Protein AF-0000000076752403 (afdb_homodimer)

Nearest PDB structures (foldseek):
  3l7t-assembly2_C  TM=8.080E-01  e=8.544E-10  Streptococcus mutans
  5umw-assembly2_B  TM=7.702E-01  e=1.010E-08  Streptomyces sp. CB03234
  1fa5-assembly1_B  TM=7.868E-01  e=1.786E-08  Escherichia coli
  6bnz-assembly1_A  TM=8.077E-01  e=3.157E-08  Zea mays
  6bnx-assembly1_A  TM=7.932E-01  e=3.364E-08  Zea mays

Radius of gyration: 18.51 Å; Cα contacts (8 Å, |Δi|>4): 719; chains: 2; bounding box: 49×48×45 Å

Organism: NCBI:txid927661

Sequence (308 aa):
MPLPKNPPRNPDSPFASVRPHHTAIRYPDFEDARSFWVDKLDWRVLQTWPYGDLTLAYVLPPDHDDFHLEILAGPGATTQTVFDDVDASLGESGFNHVCLEVRSVDATLAELRARGVDIVNEPFEIADISARLAFFRDPWGNMFELSERAVLPRMPLPKNPPRNPDSPFASVRPHHTAIRYPDFEDARSFWVDKLDWRVLQTWPYGDLTLAYVLPPDHDDFHLEILAGPGATTQTVFDDVDASLGESGFNHVCLEVRSVDATLAELRARGVDIVNEPFEIADISARLAFFRDPWGNMFELSERAVLPR

pLDDT: mean 94.28, std 10.42, range [30.41, 98.88]

Solvent-accessible surface area (backbone atoms only — not comparable to full-atom values): 16296 Å² total; per-residue (Å²): 106,80,74,71,70,76,61,83,67,35,75,82,45,89,47,22,60,41,37,78,40,32,43,31,34,32,40,65,40,46,68,63,53,47,44,49,43,34,73,60,54,48,29,39,73,51,46,75,45,78,51,89,82,27,42,32,30,39,32,23,45,21,44,40,84,82,46,35,41,30,44,42,12,21,77,82,40,42,84,51,82,64,57,79,35,71,74,62,46,60,40,42,34,36,74,61,36,42,31,31,29,32,81,44,49,67,64,44,48,53,52,36,48,76,58,69,46,51,68,52,46,74,74,44,75,42,60,94,69,36,27,38,34,33,33,33,35,52,99,72,40,53,38,36,33,35,35,16,66,62,76,69,81,129,110,83,74,72,69,78,61,84,68,34,76,82,45,91,47,22,58,41,36,78,41,31,43,32,34,32,40,64,41,45,69,62,53,46,43,48,43,33,73,60,54,48,28,39,72,51,46,73,47,80,52,90,84,26,42,32,30,38,33,24,46,22,44,38,86,79,46,34,40,30,43,42,11,21,75,81,40,42,83,52,82,66,57,80,36,71,73,61,48,59,40,42,35,34,74,62,36,41,32,32,29,33,81,44,50,66,63,44,48,52,52,36,48,76,59,68,46,50,69,51,46,74,74,44,77,42,61,92,70,36,28,38,32,33,34,31,32,53,98,72,40,53,38,34,33,35,34,17,67,64,75,69,81,129

Structure (mmCIF, N/CA/C/O backbone):
data_AF-0000000076752403-model_v1
#
loop_
_entity.id
_entity.type
_entity.pdbx_description
1 polymer 'Lactoylglutathione lyase-like lyase'
#
loop_
_atom_site.group_PDB
_atom_site.id
_atom_site.type_symbol
_atom_site.label_atom_id
_atom_site.label_alt_id
_atom_site.label_comp_id
_atom_site.label_asym_id
_atom_site.label_entity_id
_atom_site.label_seq_id
_atom_site.pdbx_PDB_ins_code
_atom_site.Cartn_x
_atom_site.Cartn_y
_atom_site.Cartn_z
_atom_site.occupancy
_atom_site.B_iso_or_equiv
_atom_site.auth_seq_id
_atom_site.auth_comp_id
_atom_site.auth_asym_id
_atom_site.auth_atom_id
_atom_site.pdbx_PDB_model_num
ATOM 1 N N . MET A 1 1 ? 26.453 -3.768 2.568 1 56.34 1 MET A N 1
ATOM 2 C CA . MET A 1 1 ? 26.469 -2.816 3.676 1 56.34 1 MET A CA 1
ATOM 3 C C . MET A 1 1 ? 25.328 -3.094 4.645 1 56.34 1 MET A C 1
ATOM 5 O O . MET A 1 1 ? 24.234 -3.5 4.227 1 56.34 1 MET A O 1
ATOM 9 N N . PRO A 1 2 ? 25.594 -2.963 5.973 1 63.31 2 PRO A N 1
ATOM 10 C CA . PRO A 1 2 ? 24.484 -3.17 6.914 1 63.31 2 PRO A CA 1
ATOM 11 C C . PRO A 1 2 ? 23.344 -2.184 6.707 1 63.31 2 PRO A C 1
ATOM 13 O O . PRO A 1 2 ? 23.562 -1.065 6.234 1 63.31 2 PRO A O 1
ATOM 16 N N . LEU A 1 3 ? 22.094 -2.709 6.918 1 70.62 3 LEU A N 1
ATOM 17 C CA . LEU A 1 3 ? 20.938 -1.812 6.887 1 70.62 3 LEU A CA 1
ATOM 18 C C . LEU A 1 3 ? 21.062 -0.733 7.957 1 70.62 3 LEU A C 1
ATOM 20 O O . LEU A 1 3 ? 21.531 -1.004 9.07 1 70.62 3 LEU A O 1
ATOM 24 N N . PRO A 1 4 ? 20.766 0.469 7.492 1 78.12 4 PRO A N 1
ATOM 25 C CA . PRO A 1 4 ? 20.812 1.521 8.508 1 78.12 4 PRO A CA 1
ATOM 26 C C . PRO A 1 4 ? 19.875 1.245 9.688 1 78.12 4 PRO A C 1
ATOM 28 O O . PRO A 1 4 ? 18.875 0.527 9.531 1 78.12 4 PRO A O 1
ATOM 31 N N . LYS A 1 5 ? 20.375 1.782 10.82 1 83.62 5 LYS A N 1
ATOM 32 C CA . LYS A 1 5 ? 19.5 1.742 11.992 1 83.62 5 LYS A CA 1
ATOM 33 C C . LYS A 1 5 ? 18.266 2.629 11.781 1 83.62 5 LYS A C 1
ATOM 35 O O . LYS A 1 5 ? 18.359 3.686 11.156 1 83.62 5 LYS A O 1
ATOM 40 N N . ASN A 1 6 ? 17.062 2.115 12.297 1 89.75 6 ASN A N 1
ATOM 41 C CA . ASN A 1 6 ? 15.883 2.967 12.266 1 89.75 6 ASN A CA 1
ATOM 42 C C . ASN A 1 6 ? 16.125 4.293 12.977 1 89.75 6 ASN A C 1
ATOM 44 O O . ASN A 1 6 ? 16.75 4.328 14.039 1 89.75 6 ASN A O 1
ATOM 48 N N . PRO A 1 7 ? 15.688 5.379 12.398 1 93.06 7 PRO A N 1
ATOM 49 C CA . PRO A 1 7 ? 15.711 6.641 13.133 1 93.06 7 PRO A CA 1
ATOM 50 C C . PRO A 1 7 ? 14.875 6.594 14.414 1 93.06 7 PRO A C 1
ATOM 52 O O . PRO A 1 7 ? 13.953 5.785 14.523 1 93.06 7 PRO A O 1
ATOM 55 N N . PRO A 1 8 ? 15.164 7.508 15.391 1 94.81 8 PRO A N 1
ATOM 56 C CA . PRO A 1 8 ? 14.406 7.477 16.641 1 94.81 8 PRO A CA 1
ATOM 57 C C . PRO A 1 8 ? 12.914 7.738 16.438 1 94.81 8 PRO A C 1
ATOM 59 O O . PRO A 1 8 ? 12.539 8.586 15.617 1 94.81 8 PRO A O 1
ATOM 62 N N . ARG A 1 9 ? 12.109 6.965 17.141 1 96.19 9 ARG A N 1
ATOM 63 C CA . ARG A 1 9 ? 10.664 7.195 17.125 1 96.19 9 ARG A CA 1
ATOM 64 C C . ARG A 1 9 ? 10.32 8.508 17.828 1 96.19 9 ARG A C 1
ATOM 66 O O . ARG A 1 9 ? 11.086 9 18.656 1 96.19 9 ARG A O 1
ATOM 73 N N . ASN A 1 10 ? 9.25 9.109 17.391 1 96.75 10 ASN A N 1
ATOM 74 C CA . ASN A 1 10 ? 8.727 10.344 17.984 1 96.75 10 ASN A CA 1
ATOM 75 C C . ASN A 1 10 ? 7.328 10.148 18.547 1 96.75 10 ASN A C 1
ATOM 77 O O . ASN A 1 10 ? 6.344 10.578 17.953 1 96.75 10 ASN A O 1
ATOM 81 N N . PRO A 1 11 ? 7.23 9.57 19.781 1 96.69 11 PRO A N 1
ATOM 82 C CA . PRO A 1 11 ? 5.922 9.281 20.375 1 96.69 11 PRO A CA 1
ATOM 83 C C . PRO A 1 11 ? 5.133 10.539 20.703 1 96.69 11 PRO A C 1
ATOM 85 O O . PRO A 1 11 ? 3.932 10.469 20.984 1 96.69 11 PRO A O 1
ATOM 88 N N . ASP A 1 12 ? 5.77 11.727 20.688 1 97.5 12 ASP A N 1
ATOM 89 C CA . ASP A 1 12 ? 5.102 12.977 21.047 1 97.5 12 ASP A CA 1
ATOM 90 C C . ASP A 1 12 ? 4.453 13.617 19.812 1 97.5 12 ASP A C 1
ATOM 92 O O . ASP A 1 12 ? 3.746 14.625 19.938 1 97.5 12 ASP A O 1
ATOM 96 N N . SER A 1 13 ? 4.68 13.109 18.641 1 98.5 13 SER A N 1
ATOM 97 C CA . SER A 1 13 ? 4.055 13.641 17.438 1 98.5 13 SER A CA 1
ATOM 98 C C . SER A 1 13 ? 2.535 13.547 17.516 1 98.5 13 SER A C 1
ATOM 100 O O . SER A 1 13 ? 1.99 12.547 17.984 1 98.5 13 SER A O 1
ATOM 102 N N . PRO A 1 14 ? 1.854 14.57 16.969 1 98.19 14 PRO A N 1
ATOM 103 C CA . PRO A 1 14 ? 0.398 14.461 16.844 1 98.19 14 PRO A CA 1
ATOM 104 C C . PRO A 1 14 ? -0.031 13.328 15.914 1 98.19 14 PRO A C 1
ATOM 106 O O . PRO A 1 14 ? -1.207 12.953 15.891 1 98.19 14 PRO A O 1
ATOM 109 N N . PHE A 1 15 ? 0.876 12.773 15.172 1 98.44 15 PHE A N 1
ATOM 110 C CA . PHE A 1 15 ? 0.586 11.688 14.242 1 98.44 15 PHE A CA 1
ATOM 111 C C . PHE A 1 15 ? 1.164 10.375 14.75 1 98.44 15 PHE A C 1
ATOM 113 O O . PHE A 1 15 ? 1.326 9.422 13.984 1 98.44 15 PHE A O 1
ATOM 120 N N . ALA A 1 16 ? 1.453 10.273 16.016 1 98.06 16 ALA A N 1
ATOM 121 C CA . ALA A 1 16 ? 2.148 9.117 16.594 1 98.06 16 ALA A CA 1
ATOM 122 C C . ALA A 1 16 ? 1.286 7.863 16.5 1 98.06 16 ALA A C 1
ATOM 124 O O . ALA A 1 16 ? 1.806 6.742 16.5 1 98.06 16 ALA A O 1
ATOM 125 N N . SER A 1 17 ? -0.001 7.977 16.375 1 97.06 17 SER A N 1
ATOM 126 C CA . SER A 1 17 ? -0.898 6.824 16.391 1 97.06 17 SER A CA 1
ATOM 127 C C . SER A 1 17 ? -0.986 6.176 15.008 1 97.06 17 SER A C 1
ATOM 129 O O . SER A 1 17 ? -1.552 5.09 14.867 1 97.06 17 SER A O 1
ATOM 131 N N . VAL A 1 18 ? -0.426 6.789 13.984 1 96.75 18 VAL A N 1
ATOM 132 C CA . VAL A 1 18 ? -0.574 6.344 12.602 1 96.75 18 VAL A CA 1
ATOM 133 C C . VAL A 1 18 ? 0.043 4.957 12.438 1 96.75 18 VAL A C 1
ATOM 135 O O . VAL A 1 18 ? 1.199 4.738 12.805 1 96.75 18 VAL A O 1
ATOM 138 N N . ARG A 1 19 ? -0.781 4.039 11.859 1 95 19 ARG A N 1
ATOM 139 C CA . ARG A 1 19 ? -0.368 2.693 11.477 1 95 19 ARG A CA 1
ATOM 140 C C . ARG A 1 19 ? -0.838 2.357 10.062 1 95 19 ARG A C 1
ATOM 142 O O . ARG A 1 19 ? -1.864 2.867 9.609 1 95 19 ARG A O 1
ATOM 149 N N . PRO A 1 20 ? -0.057 1.53 9.398 1 94.25 20 PRO A N 1
ATOM 150 C CA . PRO A 1 20 ? -0.574 1.072 8.109 1 94.25 20 PRO A CA 1
ATOM 151 C C . PRO A 1 20 ? -1.814 0.192 8.25 1 94.25 20 PRO A C 1
ATOM 153 O O . PRO A 1 20 ? -1.931 -0.57 9.211 1 94.25 20 PRO A O 1
ATOM 156 N N . HIS A 1 21 ? -2.711 0.32 7.32 1 94.88 21 HIS A N 1
ATOM 157 C CA . HIS A 1 21 ? -3.855 -0.583 7.344 1 94.88 21 HIS A CA 1
ATOM 158 C C . HIS A 1 21 ? -4.008 -1.316 6.016 1 94.88 21 HIS A C 1
ATOM 160 O O . HIS A 1 21 ? -3.916 -2.545 5.965 1 94.88 21 HIS A O 1
ATOM 166 N N . HIS A 1 22 ? -4.27 -0.625 4.922 1 96.94 22 HIS A N 1
ATOM 167 C CA . HIS A 1 22 ? -4.398 -1.329 3.648 1 96.94 22 HIS A CA 1
ATOM 168 C C . HIS A 1 22 ? -4 -0.434 2.48 1 96.94 22 HIS A C 1
ATOM 170 O O . HIS A 1 22 ? -3.873 0.782 2.641 1 96.94 22 HIS A O 1
ATOM 176 N N . THR A 1 23 ? -3.693 -1.035 1.372 1 98.19 23 THR A N 1
ATOM 177 C CA . THR A 1 23 ? -3.631 -0.406 0.058 1 98.19 23 THR A CA 1
ATOM 178 C C . THR A 1 23 ? -4.785 -0.876 -0.823 1 98.19 23 THR A C 1
ATOM 180 O O . THR A 1 23 ? -5.07 -2.074 -0.892 1 98.19 23 THR A O 1
ATOM 183 N N . ALA A 1 24 ? -5.387 0.059 -1.472 1 98.81 24 ALA A N 1
ATOM 184 C CA . ALA A 1 24 ? -6.566 -0.259 -2.273 1 98.81 24 ALA A CA 1
ATOM 185 C C . ALA A 1 24 ? -6.215 -0.342 -3.756 1 98.81 24 ALA A C 1
ATOM 187 O O . ALA A 1 24 ? -5.426 0.461 -4.258 1 98.81 24 ALA A O 1
ATOM 188 N N . ILE A 1 25 ? -6.84 -1.268 -4.402 1 98.88 25 ILE A N 1
ATOM 189 C CA . ILE A 1 25 ? -6.656 -1.462 -5.836 1 98.88 25 ILE A CA 1
ATOM 190 C C . ILE A 1 25 ? -8.016 -1.562 -6.523 1 98.88 25 ILE A C 1
ATOM 192 O O . ILE A 1 25 ? -8.898 -2.291 -6.059 1 98.88 25 ILE A O 1
ATOM 196 N N . ARG A 1 26 ? -8.188 -0.833 -7.57 1 98.88 26 ARG A N 1
ATOM 197 C CA . ARG A 1 26 ? -9.414 -0.778 -8.352 1 98.88 26 ARG A CA 1
ATOM 198 C C . ARG A 1 26 ? -9.391 -1.797 -9.492 1 98.88 26 ARG A C 1
ATOM 200 O O . ARG A 1 26 ? -8.492 -1.771 -10.328 1 98.88 26 ARG A O 1
ATOM 207 N N . TYR A 1 27 ? -10.359 -2.682 -9.508 1 98.88 27 TYR A N 1
ATOM 208 C CA . TYR A 1 27 ? -10.461 -3.752 -10.492 1 98.88 27 TYR A CA 1
ATOM 209 C C . TYR A 1 27 ? -11.766 -3.662 -11.266 1 98.88 27 TYR A C 1
ATOM 211 O O . TYR A 1 27 ? -12.758 -3.135 -10.758 1 98.88 27 TYR A O 1
ATOM 219 N N . PRO A 1 28 ? -11.82 -4.242 -12.43 1 98.62 28 PRO A N 1
ATOM 220 C CA . PRO A 1 28 ? -13.055 -4.176 -13.219 1 98.62 28 PRO A CA 1
ATOM 221 C C . PRO A 1 28 ? -14.102 -5.188 -12.766 1 98.62 28 PRO A C 1
ATOM 223 O O . PRO A 1 28 ? -15.289 -5.012 -13.031 1 98.62 28 PRO A O 1
ATOM 226 N N . ASP A 1 29 ? -13.695 -6.305 -12.156 1 98.62 29 ASP A N 1
ATOM 227 C CA . ASP A 1 29 ? -14.617 -7.371 -11.781 1 98.62 29 ASP A CA 1
ATOM 228 C C . ASP A 1 29 ? -14.164 -8.055 -10.484 1 98.62 29 ASP A C 1
ATOM 230 O O . ASP A 1 29 ? -12.992 -8.406 -10.336 1 98.62 29 ASP A O 1
ATOM 234 N N . PHE A 1 30 ? -15.102 -8.258 -9.602 1 98.69 30 PHE A N 1
ATOM 235 C CA . PHE A 1 30 ? -14.766 -8.75 -8.273 1 98.69 30 PHE A CA 1
ATOM 236 C C . PHE A 1 30 ? -14.32 -10.211 -8.344 1 98.69 30 PHE A C 1
ATOM 238 O O . PHE A 1 30 ? -13.289 -10.57 -7.77 1 98.69 30 PHE A O 1
ATOM 245 N N . GLU A 1 31 ? -15.062 -11 -8.953 1 98.62 31 GLU A N 1
ATOM 246 C CA . GLU A 1 31 ? -14.75 -12.422 -8.961 1 98.62 31 GLU A CA 1
ATOM 247 C C . GLU A 1 31 ? -13.414 -12.695 -9.641 1 98.62 31 GLU A C 1
ATOM 249 O O . GLU A 1 31 ? -12.688 -13.602 -9.242 1 98.62 31 GLU A O 1
ATOM 254 N N . ASP A 1 32 ? -13.133 -11.984 -10.68 1 98.69 32 ASP A N 1
ATOM 255 C CA . ASP A 1 32 ? -11.836 -12.125 -11.328 1 98.69 32 ASP A CA 1
ATOM 256 C C . ASP A 1 32 ? -10.703 -11.727 -10.391 1 98.69 32 ASP A C 1
ATOM 258 O O . ASP A 1 32 ? -9.695 -12.43 -10.289 1 98.69 32 ASP A O 1
ATOM 262 N N . ALA A 1 33 ? -10.867 -10.562 -9.742 1 98.81 33 ALA A N 1
ATOM 263 C CA . ALA A 1 33 ? -9.859 -10.117 -8.781 1 98.81 33 ALA A CA 1
ATOM 264 C C . ALA A 1 33 ? -9.703 -11.125 -7.641 1 98.81 33 ALA A C 1
ATOM 266 O O . ALA A 1 33 ? -8.586 -11.484 -7.273 1 98.81 33 ALA A O 1
ATOM 267 N N . ARG A 1 34 ? -10.805 -11.516 -7.121 1 98.62 34 ARG A N 1
ATOM 268 C CA . ARG A 1 34 ? -10.805 -12.508 -6.055 1 98.62 34 ARG A CA 1
ATOM 269 C C . ARG A 1 34 ? -10.07 -13.773 -6.484 1 98.62 34 ARG A C 1
ATOM 271 O O . ARG A 1 34 ? -9.266 -14.32 -5.723 1 98.62 34 ARG A O 1
ATOM 278 N N . SER A 1 35 ? -10.391 -14.266 -7.641 1 98.69 35 SER A N 1
ATOM 279 C CA . SER A 1 35 ? -9.766 -15.477 -8.164 1 98.69 35 SER A CA 1
ATOM 280 C C . SER A 1 35 ? -8.25 -15.336 -8.227 1 98.69 35 SER A C 1
ATOM 282 O O . SER A 1 35 ? -7.52 -16.266 -7.902 1 98.69 35 SER A O 1
ATOM 284 N N . PHE A 1 36 ? -7.793 -14.211 -8.617 1 98.88 36 PHE A N 1
ATOM 285 C CA . PHE A 1 36 ? -6.352 -14 -8.664 1 98.88 36 PHE A CA 1
ATOM 286 C C . PHE A 1 36 ? -5.746 -14.102 -7.266 1 98.88 36 PHE A C 1
ATOM 288 O O . PHE A 1 36 ? -4.785 -14.852 -7.059 1 98.88 36 PHE A O 1
ATOM 295 N N . TRP A 1 37 ? -6.23 -13.43 -6.309 1 98.69 37 TRP A N 1
ATOM 296 C CA . TRP A 1 37 ? -5.617 -13.344 -4.988 1 98.69 37 TRP A CA 1
ATOM 297 C C . TRP A 1 37 ? -5.828 -14.633 -4.199 1 98.69 37 TRP A C 1
ATOM 299 O O . TRP A 1 37 ? -4.922 -15.094 -3.506 1 98.69 37 TRP A O 1
ATOM 309 N N . VAL A 1 38 ? -7.004 -15.172 -4.332 1 98.38 38 VAL A N 1
ATOM 310 C CA . VAL A 1 38 ? -7.34 -16.344 -3.525 1 98.38 38 VAL A CA 1
ATOM 311 C C . VAL A 1 38 ? -6.801 -17.609 -4.199 1 98.38 38 VAL A C 1
ATOM 313 O O . VAL A 1 38 ? -6.059 -18.375 -3.586 1 98.38 38 VAL A O 1
ATOM 316 N N . ASP A 1 39 ? -7.086 -17.766 -5.449 1 98.38 39 ASP A N 1
ATOM 317 C CA . ASP A 1 39 ? -6.758 -19.016 -6.117 1 98.38 39 ASP A CA 1
ATOM 318 C C . ASP A 1 39 ? -5.285 -19.062 -6.508 1 98.38 39 ASP A C 1
ATOM 320 O O . ASP A 1 39 ? -4.656 -20.125 -6.449 1 98.38 39 ASP A O 1
ATOM 324 N N . LYS A 1 40 ? -4.715 -17.953 -6.918 1 98.56 40 LYS A N 1
ATOM 325 C CA . LYS A 1 40 ? -3.33 -17.969 -7.375 1 98.56 40 LYS A CA 1
ATOM 326 C C . LYS A 1 40 ? -2.365 -17.766 -6.211 1 98.56 40 LYS A C 1
ATOM 328 O O . LYS A 1 40 ? -1.248 -18.297 -6.223 1 98.56 40 LYS A O 1
ATOM 333 N N . LEU A 1 41 ? -2.758 -17.031 -5.184 1 98.56 41 LEU A N 1
ATOM 334 C CA . LEU A 1 41 ? -1.773 -16.641 -4.18 1 98.56 41 LEU A CA 1
ATOM 335 C C . LEU A 1 41 ? -2.172 -17.141 -2.799 1 98.56 41 LEU A C 1
ATOM 337 O O . LEU A 1 41 ? -1.454 -16.922 -1.821 1 98.56 41 LEU A O 1
ATOM 341 N N . ASP A 1 42 ? -3.311 -17.766 -2.654 1 98.69 42 ASP A N 1
ATOM 342 C CA . ASP A 1 42 ? -3.811 -18.359 -1.418 1 98.69 42 ASP A CA 1
ATOM 343 C C . ASP A 1 42 ? -4.207 -17.281 -0.411 1 98.69 42 ASP A C 1
ATOM 345 O O . ASP A 1 42 ? -4.234 -17.531 0.795 1 98.69 42 ASP A O 1
ATOM 349 N N . TRP A 1 43 ? -4.371 -16.078 -0.879 1 98.38 43 TRP A N 1
ATOM 350 C CA . TRP A 1 43 ? -4.832 -15.062 0.063 1 98.38 43 TRP A CA 1
ATOM 351 C C . TRP A 1 43 ? -6.246 -15.367 0.546 1 98.38 43 TRP A C 1
ATOM 353 O O . TRP A 1 43 ? -6.926 -16.234 -0.009 1 98.38 43 TRP A O 1
ATOM 363 N N . ARG A 1 44 ? -6.629 -14.711 1.624 1 98.12 44 ARG A N 1
ATOM 364 C CA . ARG A 1 44 ? -7.898 -14.992 2.287 1 98.12 44 ARG A CA 1
ATOM 365 C C . ARG A 1 44 ? -8.82 -13.773 2.236 1 98.12 44 ARG A C 1
ATOM 367 O O . ARG A 1 44 ? -8.375 -12.641 2.414 1 98.12 44 ARG A O 1
ATOM 374 N N . VAL A 1 45 ? -10.07 -14.016 1.969 1 97.31 45 VAL A N 1
ATOM 375 C CA . VAL A 1 45 ? -11.055 -12.938 2.014 1 97.31 45 VAL A CA 1
ATOM 376 C C . VAL A 1 45 ? -11.523 -12.727 3.451 1 97.31 45 VAL A C 1
ATOM 378 O O . VAL A 1 45 ? -12.086 -13.633 4.066 1 97.31 45 VAL A O 1
ATOM 381 N N . LEU A 1 46 ? -11.328 -11.531 3.967 1 95.62 46 LEU A N 1
ATOM 382 C CA . LEU A 1 46 ? -11.766 -11.188 5.312 1 95.62 46 LEU A CA 1
ATOM 383 C C . LEU A 1 46 ? -13.234 -10.781 5.312 1 95.62 46 LEU A C 1
ATOM 385 O O . LEU A 1 46 ? -14 -11.195 6.188 1 95.62 46 LEU A O 1
ATOM 389 N N . GLN A 1 47 ? -13.594 -9.93 4.398 1 94.5 47 GLN A N 1
ATOM 390 C CA . GLN A 1 47 ? -14.922 -9.344 4.355 1 94.5 47 GLN A CA 1
ATOM 391 C C . GLN A 1 47 ? -15.227 -8.758 2.975 1 94.5 47 GLN A C 1
ATOM 393 O O . GLN A 1 47 ? -14.32 -8.281 2.287 1 94.5 47 GLN A O 1
ATOM 398 N N . THR A 1 48 ? -16.516 -8.859 2.623 1 96.38 48 THR A N 1
ATOM 399 C CA . THR A 1 48 ? -17.031 -8.211 1.423 1 96.38 48 THR A CA 1
ATOM 400 C C . THR A 1 48 ? -18.203 -7.293 1.765 1 96.38 48 THR A C 1
ATOM 402 O O . THR A 1 48 ? -18.984 -7.59 2.666 1 96.38 48 THR A O 1
ATOM 405 N N . TRP A 1 49 ? -18.266 -6.191 1.058 1 96.12 49 TRP A N 1
ATOM 406 C CA . TRP A 1 49 ? -19.391 -5.297 1.23 1 96.12 49 TRP A CA 1
ATOM 407 C C . TRP A 1 49 ? -19.656 -4.504 -0.045 1 96.12 49 TRP A C 1
ATOM 409 O O . TRP A 1 49 ? -18.766 -4.348 -0.885 1 96.12 49 TRP A O 1
ATOM 419 N N . PRO A 1 50 ? -20.875 -4.07 -0.198 1 96.12 50 PRO A N 1
ATOM 420 C CA . PRO A 1 50 ? -21.203 -3.279 -1.386 1 96.12 50 PRO A CA 1
ATOM 421 C C . PRO A 1 50 ? -20.844 -1.806 -1.238 1 96.12 50 PRO A C 1
ATOM 423 O O . PRO A 1 50 ? -20.797 -1.286 -0.12 1 96.12 50 PRO A O 1
ATOM 426 N N . TYR A 1 51 ? -20.562 -1.18 -2.355 1 95.5 51 TYR A N 1
ATOM 427 C CA . TYR A 1 51 ? -20.391 0.261 -2.508 1 95.5 51 TYR A CA 1
ATOM 428 C C . TYR A 1 51 ? -20.906 0.727 -3.869 1 95.5 51 TYR A C 1
ATOM 430 O O . TYR A 1 51 ? -20.188 0.636 -4.867 1 95.5 51 TYR A O 1
ATOM 438 N N . GLY A 1 52 ? -22.109 1.304 -3.867 1 94.25 52 GLY A N 1
ATOM 439 C CA . GLY A 1 52 ? -22.719 1.547 -5.164 1 94.25 52 GLY A CA 1
ATOM 440 C C . GLY A 1 52 ? -22.766 0.312 -6.043 1 94.25 52 GLY A C 1
ATOM 441 O O . GLY A 1 52 ? -23.281 -0.734 -5.629 1 94.25 52 GLY A O 1
ATOM 442 N N . ASP A 1 53 ? -22.188 0.444 -7.242 1 96.44 53 ASP A N 1
ATOM 443 C CA . ASP A 1 53 ? -22.172 -0.668 -8.188 1 96.44 53 ASP A CA 1
ATOM 444 C C . ASP A 1 53 ? -20.906 -1.513 -8 1 96.44 53 ASP A C 1
ATOM 446 O O . ASP A 1 53 ? -20.656 -2.439 -8.773 1 96.44 53 ASP A O 1
ATOM 450 N N . LEU A 1 54 ? -20.203 -1.192 -6.988 1 98.44 54 LEU A N 1
ATOM 451 C CA . LEU A 1 54 ? -18.953 -1.914 -6.754 1 98.44 54 LEU A CA 1
ATOM 452 C C . LEU A 1 54 ? -19.109 -2.936 -5.633 1 98.44 54 LEU A C 1
ATOM 454 O O . LEU A 1 54 ? -20.016 -2.814 -4.809 1 98.44 54 LEU A O 1
ATOM 458 N N . THR A 1 55 ? -18.312 -3.936 -5.652 1 98.62 55 THR A N 1
ATOM 459 C CA . THR A 1 55 ? -18.078 -4.859 -4.547 1 98.62 55 THR A CA 1
ATOM 460 C C . THR A 1 55 ? -16.688 -4.645 -3.951 1 98.62 55 THR A C 1
ATOM 462 O O . THR A 1 55 ? -15.68 -4.723 -4.66 1 98.62 55 THR A O 1
ATOM 465 N N . LEU A 1 56 ? -16.641 -4.324 -2.729 1 98.38 56 LEU A N 1
ATOM 466 C CA . LEU A 1 56 ? -15.383 -4.129 -2.021 1 98.38 56 LEU A CA 1
ATOM 467 C C . LEU A 1 56 ? -15.055 -5.336 -1.148 1 98.38 56 LEU A C 1
ATOM 469 O O . LEU A 1 56 ? -15.953 -6.074 -0.74 1 98.38 56 LEU A O 1
ATOM 473 N N . ALA A 1 57 ? -13.797 -5.5 -0.862 1 98.12 57 ALA A N 1
ATOM 474 C CA . ALA A 1 57 ? -13.359 -6.578 0.024 1 98.12 57 ALA A CA 1
ATOM 475 C C . ALA A 1 57 ? -11.992 -6.27 0.624 1 98.12 57 ALA A C 1
ATOM 477 O O . ALA A 1 57 ? -11.148 -5.645 -0.025 1 98.12 57 ALA A O 1
ATOM 478 N N . TYR A 1 58 ? -11.781 -6.699 1.816 1 97.19 58 TYR A N 1
ATOM 479 C CA . TYR A 1 58 ? -10.438 -6.859 2.352 1 97.19 58 TYR A CA 1
ATOM 480 C C . TYR A 1 58 ? -9.93 -8.281 2.127 1 97.19 58 TYR A C 1
ATOM 482 O O . TYR A 1 58 ? -10.648 -9.25 2.383 1 97.19 58 TYR A O 1
ATOM 490 N N . VAL A 1 59 ? -8.734 -8.352 1.653 1 97.75 59 VAL A N 1
ATOM 491 C CA . VAL A 1 59 ? -8.07 -9.648 1.55 1 97.75 59 VAL A CA 1
ATOM 492 C C . VAL A 1 59 ? -6.754 -9.617 2.312 1 97.75 59 VAL A C 1
ATOM 494 O O . VAL A 1 59 ? -6.117 -8.562 2.43 1 97.75 59 VAL A O 1
ATOM 497 N N . LEU A 1 60 ? -6.328 -10.75 2.83 1 96.75 60 LEU A N 1
ATOM 498 C CA . LEU A 1 60 ? -5.152 -10.914 3.68 1 96.75 60 LEU A CA 1
ATOM 499 C C . LEU A 1 60 ? -4.223 -11.984 3.117 1 96.75 60 LEU A C 1
ATOM 501 O O . LEU A 1 60 ? -4.68 -12.938 2.473 1 96.75 60 LEU A O 1
ATOM 505 N N . PRO A 1 61 ? -2.887 -11.852 3.418 1 97.56 61 PRO A N 1
ATOM 506 C CA . PRO A 1 61 ? -1.986 -12.953 3.068 1 97.56 61 PRO A CA 1
ATOM 507 C C . PRO A 1 61 ? -2.363 -14.266 3.754 1 97.56 61 PRO A C 1
ATOM 509 O O . PRO A 1 61 ? -3.137 -14.266 4.715 1 97.56 61 PRO A O 1
ATOM 512 N N . PRO A 1 62 ? -1.84 -15.359 3.246 1 97.94 62 PRO A N 1
ATOM 513 C CA . PRO A 1 62 ? -2.246 -16.672 3.756 1 97.94 62 PRO A CA 1
ATOM 514 C C . PRO A 1 62 ? -2.008 -16.812 5.258 1 97.94 62 PRO A C 1
ATOM 516 O O . PRO A 1 62 ? -2.82 -17.438 5.957 1 97.94 62 PRO A O 1
ATOM 519 N N . ASP A 1 63 ? -0.95 -16.188 5.746 1 97.75 63 ASP A N 1
ATOM 520 C CA . ASP A 1 63 ? -0.581 -16.484 7.129 1 97.75 63 ASP A CA 1
ATOM 521 C C . ASP A 1 63 ? -0.222 -15.195 7.879 1 97.75 63 ASP A C 1
ATOM 523 O O . ASP A 1 63 ? 0.736 -15.172 8.656 1 97.75 63 ASP A O 1
ATOM 527 N N . HIS A 1 64 ? -0.836 -14.102 7.555 1 93.94 64 HIS A N 1
ATOM 528 C CA . HIS A 1 64 ? -0.64 -12.812 8.211 1 93.94 64 HIS A CA 1
ATOM 529 C C . HIS A 1 64 ? -1.953 -12.047 8.32 1 93.94 64 HIS A C 1
ATOM 531 O O . HIS A 1 64 ? -2.729 -11.984 7.367 1 93.94 64 HIS A O 1
ATOM 537 N N . ASP A 1 65 ? -2.164 -11.406 9.508 1 93.19 65 ASP A N 1
ATOM 538 C CA . ASP A 1 65 ? -3.492 -10.859 9.758 1 93.19 65 ASP A CA 1
ATOM 539 C C . ASP A 1 65 ? -3.447 -9.336 9.867 1 93.19 65 ASP A C 1
ATOM 541 O O . ASP A 1 65 ? -4.492 -8.68 9.938 1 93.19 65 ASP A O 1
ATOM 545 N N . ASP A 1 66 ? -2.328 -8.703 9.93 1 86.44 66 ASP A N 1
ATOM 546 C CA . ASP A 1 66 ? -2.254 -7.289 10.297 1 86.44 66 ASP A CA 1
ATOM 547 C C . ASP A 1 66 ? -2.045 -6.41 9.07 1 86.44 66 ASP A C 1
ATOM 549 O O . ASP A 1 66 ? -1.643 -5.25 9.195 1 86.44 66 ASP A O 1
ATOM 553 N N . PHE A 1 67 ? -2.193 -6.898 7.93 1 86.56 67 PHE A N 1
ATOM 554 C CA . PHE A 1 67 ? -2.146 -6.145 6.68 1 86.56 67 PHE A CA 1
ATOM 555 C C . PHE A 1 67 ? -3.213 -6.641 5.711 1 86.56 67 PHE A C 1
ATOM 557 O O . PHE A 1 67 ? -3.453 -7.844 5.605 1 86.56 67 PHE A O 1
ATOM 564 N N . HIS A 1 68 ? -3.824 -5.66 4.973 1 93.56 68 HIS A N 1
ATOM 565 C CA . HIS A 1 68 ? -4.875 -5.969 4.012 1 93.56 68 HIS A CA 1
ATOM 566 C C . HIS A 1 68 ? -4.598 -5.305 2.664 1 93.56 68 HIS A C 1
ATOM 568 O O . HIS A 1 68 ? -3.928 -4.273 2.602 1 93.56 68 HIS A O 1
ATOM 574 N N . LEU A 1 69 ? -4.953 -5.938 1.678 1 97.94 69 LEU A N 1
ATOM 575 C CA . LEU A 1 69 ? -5.309 -5.25 0.442 1 97.94 69 LEU A CA 1
ATOM 576 C C . LEU A 1 69 ? -6.816 -5.031 0.354 1 97.94 69 LEU A C 1
ATOM 578 O O . LEU A 1 69 ? -7.598 -5.855 0.837 1 97.94 69 LEU A O 1
ATOM 582 N N . GLU A 1 70 ? -7.152 -3.967 -0.178 1 98.62 70 GLU A N 1
ATOM 583 C CA . GLU A 1 70 ? -8.562 -3.705 -0.453 1 98.62 70 GLU A CA 1
ATOM 584 C C . GLU A 1 70 ? -8.859 -3.795 -1.947 1 98.62 70 GLU A C 1
ATOM 586 O O . GLU A 1 70 ? -8.227 -3.107 -2.754 1 98.62 70 GLU A O 1
ATOM 591 N N . ILE A 1 71 ? -9.758 -4.672 -2.277 1 98.75 71 ILE A N 1
ATOM 592 C CA . ILE A 1 71 ? -10.289 -4.785 -3.631 1 98.75 71 ILE A CA 1
ATOM 593 C C . ILE A 1 71 ? -11.484 -3.848 -3.801 1 98.75 71 ILE A C 1
ATOM 595 O O . ILE A 1 71 ? -12.43 -3.891 -3.014 1 98.75 71 ILE A O 1
ATOM 599 N N . LEU A 1 72 ? -11.391 -2.957 -4.746 1 98.81 72 LEU A N 1
ATOM 600 C CA . LEU A 1 72 ? -12.492 -2.115 -5.207 1 98.81 72 LEU A CA 1
ATOM 601 C C . LEU A 1 72 ? -12.93 -2.512 -6.613 1 98.81 72 LEU A C 1
ATOM 603 O O . LEU A 1 72 ? -12.359 -2.041 -7.598 1 98.81 72 LEU A O 1
ATOM 607 N N . ALA A 1 73 ? -14.008 -3.307 -6.688 1 98.88 73 ALA A N 1
ATOM 608 C CA . ALA A 1 73 ? -14.172 -3.971 -7.977 1 98.88 73 ALA A CA 1
ATOM 609 C C . ALA A 1 73 ? -15.57 -3.729 -8.539 1 98.88 73 ALA A C 1
ATOM 611 O O . ALA A 1 73 ? -16.562 -3.807 -7.809 1 98.88 73 ALA A O 1
ATOM 612 N N . GLY A 1 74 ? -15.617 -3.531 -9.781 1 98.69 74 GLY A N 1
ATOM 613 C CA . GLY A 1 74 ? -16.859 -3.365 -10.539 1 98.69 74 GLY A CA 1
ATOM 614 C C . GLY A 1 74 ? -16.656 -2.592 -11.828 1 98.69 74 GLY A C 1
ATOM 615 O O . GLY A 1 74 ? -15.539 -2.242 -12.188 1 98.69 74 GLY A O 1
ATOM 616 N N . PRO A 1 75 ? -17.734 -2.322 -12.547 1 97.56 75 PRO A N 1
ATOM 617 C CA . PRO A 1 75 ? -17.641 -1.667 -13.859 1 97.56 75 PRO A CA 1
ATOM 618 C C . PRO A 1 75 ? -17.328 -0.174 -13.742 1 97.56 75 PRO A C 1
ATOM 620 O O . PRO A 1 75 ? -17.391 0.392 -12.648 1 97.56 75 PRO A O 1
ATOM 623 N N . GLY A 1 76 ? -16.891 0.459 -14.906 1 97.44 76 GLY A N 1
ATOM 624 C CA . GLY A 1 76 ? -16.938 1.907 -15.031 1 97.44 76 GLY A CA 1
ATOM 625 C C . GLY A 1 76 ? -15.555 2.545 -15.008 1 97.44 76 GLY A C 1
ATOM 626 O O . GLY A 1 76 ? -15.406 3.729 -15.32 1 97.44 76 GLY A O 1
ATOM 627 N N . ALA A 1 77 ? -14.523 1.833 -14.625 1 97.69 77 ALA A N 1
ATOM 628 C CA . ALA A 1 77 ? -13.188 2.426 -14.539 1 97.69 77 ALA A CA 1
ATOM 629 C C . ALA A 1 77 ? -12.43 2.273 -15.852 1 97.69 77 ALA A C 1
ATOM 631 O O . ALA A 1 77 ? -12.539 1.242 -16.516 1 97.69 77 ALA A O 1
ATOM 632 N N . THR A 1 78 ? -11.703 3.303 -16.172 1 97.69 78 THR A N 1
ATOM 633 C CA . THR A 1 78 ? -10.797 3.197 -17.312 1 97.69 78 THR A CA 1
ATOM 634 C C . THR A 1 78 ? -9.688 2.191 -17.031 1 97.69 78 THR A C 1
ATOM 636 O O . THR A 1 78 ? -9.25 2.047 -15.891 1 97.69 78 THR A O 1
ATOM 639 N N . THR A 1 79 ? -9.25 1.531 -18.141 1 96.5 79 THR A N 1
ATOM 640 C CA . THR A 1 79 ? -8.164 0.567 -18 1 96.5 79 THR A CA 1
ATOM 641 C C . THR A 1 79 ? -6.836 1.28 -17.766 1 96.5 79 THR A C 1
ATOM 643 O O . THR A 1 79 ? -6.582 2.334 -18.344 1 96.5 79 THR A O 1
ATOM 646 N N . GLN A 1 80 ? -6.047 0.754 -16.922 1 95.81 80 GLN A N 1
ATOM 647 C CA . GLN A 1 80 ? -4.734 1.34 -16.672 1 95.81 80 GLN A CA 1
ATOM 648 C C . GLN A 1 80 ? -3.73 0.929 -17.75 1 95.81 80 GLN A C 1
ATOM 650 O O . GLN A 1 80 ? -3.943 -0.057 -18.453 1 95.81 80 GLN A O 1
ATOM 655 N N . THR A 1 81 ? -2.666 1.688 -17.781 1 94.94 81 THR A N 1
ATOM 656 C CA . THR A 1 81 ? -1.533 1.302 -18.609 1 94.94 81 THR A CA 1
ATOM 657 C C . THR A 1 81 ? -0.794 0.113 -18 1 94.94 81 THR A C 1
ATOM 659 O O . THR A 1 81 ? -0.533 0.089 -16.797 1 94.94 81 THR A O 1
ATOM 662 N N . VAL A 1 82 ? -0.552 -0.852 -18.828 1 96.81 82 VAL A N 1
ATOM 663 C CA . VAL A 1 82 ? 0.265 -1.986 -18.406 1 96.81 82 VAL A CA 1
ATOM 664 C C . VAL A 1 82 ? 1.702 -1.79 -18.891 1 96.81 82 VAL A C 1
ATOM 666 O O . VAL A 1 82 ? 1.948 -1.611 -20.078 1 96.81 82 VAL A O 1
ATOM 669 N N . PHE A 1 83 ? 2.646 -1.814 -17.969 1 96.81 83 PHE A N 1
ATOM 670 C CA . PHE A 1 83 ? 4.047 -1.566 -18.297 1 96.81 83 PHE A CA 1
ATOM 671 C C . PHE A 1 83 ? 4.809 -2.877 -18.453 1 96.81 83 PHE A C 1
ATOM 673 O O . PHE A 1 83 ? 4.527 -3.852 -17.75 1 96.81 83 PHE A O 1
ATOM 680 N N . ASP A 1 84 ? 5.832 -2.898 -19.25 1 94.56 84 ASP A N 1
ATOM 681 C CA . ASP A 1 84 ? 6.59 -4.105 -19.562 1 94.56 84 ASP A CA 1
ATOM 682 C C . ASP A 1 84 ? 7.527 -4.48 -18.406 1 94.56 84 ASP A C 1
ATOM 684 O O . ASP A 1 84 ? 7.848 -5.652 -18.219 1 94.56 84 ASP A O 1
ATOM 688 N N . ASP A 1 85 ? 8.016 -3.473 -17.766 1 95.62 85 ASP A N 1
ATOM 689 C CA . ASP A 1 85 ? 8.922 -3.691 -16.641 1 95.62 85 ASP A CA 1
ATOM 690 C C . ASP A 1 85 ? 8.844 -2.535 -15.641 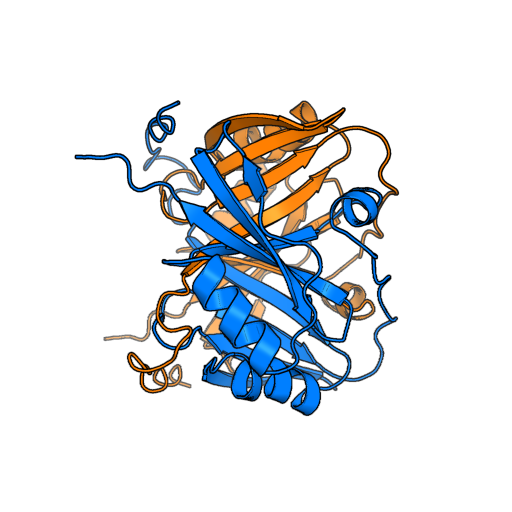1 95.62 85 ASP A C 1
ATOM 692 O O . ASP A 1 85 ? 8.117 -1.564 -15.867 1 95.62 85 ASP A O 1
ATOM 696 N N . VAL A 1 86 ? 9.578 -2.664 -14.609 1 94.81 86 VAL A N 1
ATOM 697 C CA . VAL A 1 86 ? 9.531 -1.701 -13.516 1 94.81 86 VAL A CA 1
ATOM 698 C C . VAL A 1 86 ? 10.055 -0.348 -13.992 1 94.81 86 VAL A C 1
ATOM 700 O O . VAL A 1 86 ? 9.484 0.696 -13.664 1 94.81 86 VAL A O 1
ATOM 703 N N . ASP A 1 87 ? 11.125 -0.371 -14.758 1 96.06 87 ASP A N 1
ATOM 704 C CA . ASP A 1 87 ? 11.688 0.884 -15.242 1 96.06 87 ASP A CA 1
ATOM 705 C C . ASP A 1 87 ? 10.664 1.66 -16.078 1 96.06 87 ASP A C 1
ATOM 707 O O . ASP A 1 87 ? 10.516 2.873 -15.906 1 96.06 87 ASP A O 1
ATOM 711 N N . ALA A 1 88 ? 10.016 0.977 -16.953 1 97.06 88 ALA A N 1
ATOM 712 C CA . ALA A 1 88 ? 8.977 1.613 -17.766 1 97.06 88 ALA A CA 1
ATOM 713 C C . ALA A 1 88 ? 7.875 2.199 -16.875 1 97.06 88 ALA A C 1
ATOM 715 O O . ALA A 1 88 ? 7.328 3.26 -17.188 1 97.06 88 ALA A O 1
ATOM 716 N N . SER A 1 89 ? 7.527 1.559 -15.805 1 97.31 89 SER A N 1
ATOM 717 C CA . SER A 1 89 ? 6.457 2 -14.914 1 97.31 89 SER A CA 1
ATOM 718 C C . SER A 1 89 ? 6.836 3.291 -14.195 1 97.31 89 SER A C 1
ATOM 720 O O . SER A 1 89 ? 5.961 4.02 -13.719 1 97.31 89 SER A O 1
ATOM 722 N N . LEU A 1 90 ? 8.102 3.607 -14.102 1 97.94 90 LEU A N 1
ATOM 723 C CA . LEU A 1 90 ? 8.578 4.805 -13.422 1 97.94 90 LEU A CA 1
ATOM 724 C C . LEU A 1 90 ? 8.352 6.043 -14.281 1 97.94 90 LEU A C 1
ATOM 726 O O . LEU A 1 90 ? 8.609 7.168 -13.836 1 97.94 90 LEU A O 1
ATOM 730 N N . GLY A 1 91 ? 7.871 5.875 -15.438 1 97.75 91 GLY A N 1
ATOM 731 C CA . GLY A 1 91 ? 7.535 6.98 -16.328 1 97.75 91 GLY A CA 1
ATOM 732 C C . GLY A 1 91 ? 6.203 7.625 -15.992 1 97.75 91 GLY A C 1
ATOM 733 O O . GLY A 1 91 ? 5.816 8.617 -16.609 1 97.75 91 GLY A O 1
ATOM 734 N N . GLU A 1 92 ? 5.508 7.094 -15.031 1 97.75 92 GLU A N 1
ATOM 735 C CA . GLU A 1 92 ? 4.219 7.637 -14.609 1 97.75 92 GLU A CA 1
ATOM 736 C C . GLU A 1 92 ? 4.207 7.93 -13.109 1 97.75 92 GLU A C 1
ATOM 738 O O . GLU A 1 92 ? 4.629 7.098 -12.305 1 97.75 92 GLU A O 1
ATOM 743 N N . SER A 1 93 ? 3.746 9.18 -12.766 1 98.25 93 SER A N 1
ATOM 744 C CA . SER A 1 93 ? 3.686 9.562 -11.359 1 98.25 93 SER A CA 1
ATOM 745 C C . SER A 1 93 ? 2.566 8.828 -10.625 1 98.25 93 SER A C 1
ATOM 747 O O . SER A 1 93 ? 1.636 8.32 -11.258 1 98.25 93 SER A O 1
ATOM 749 N N . GLY A 1 94 ? 2.678 8.844 -9.273 1 98.31 94 GLY A N 1
ATOM 750 C CA . GLY A 1 94 ? 1.629 8.258 -8.453 1 98.31 94 GLY A CA 1
ATOM 751 C C . GLY A 1 94 ? 2.004 6.906 -7.875 1 98.31 94 GLY A C 1
ATOM 752 O O . GLY A 1 94 ? 3.182 6.547 -7.844 1 98.31 94 GLY A O 1
ATOM 753 N N . PHE A 1 95 ? 1.054 6.219 -7.316 1 98.62 95 PHE A N 1
ATOM 754 C CA . PHE A 1 95 ? 1.283 4.898 -6.742 1 98.62 95 PHE A CA 1
ATOM 755 C C . PHE A 1 95 ? 1.858 3.949 -7.789 1 98.62 95 PHE A C 1
ATOM 757 O O . PHE A 1 95 ? 1.361 3.881 -8.914 1 98.62 95 PHE A O 1
ATOM 764 N N . ASN A 1 96 ? 2.91 3.232 -7.383 1 98.62 96 ASN A N 1
ATOM 765 C CA . ASN A 1 96 ? 3.646 2.445 -8.367 1 98.62 96 ASN A CA 1
ATOM 766 C C . ASN A 1 96 ? 3.551 0.952 -8.07 1 98.62 96 ASN A C 1
ATOM 768 O O . ASN A 1 96 ? 3.24 0.159 -8.961 1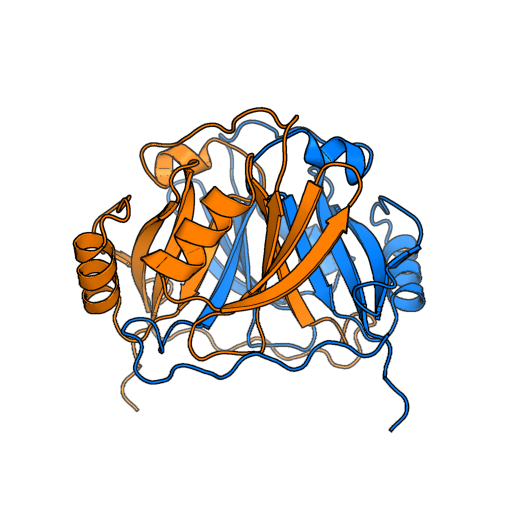 98.62 96 ASN A O 1
ATOM 772 N N . HIS A 1 97 ? 3.879 0.517 -6.855 1 98.5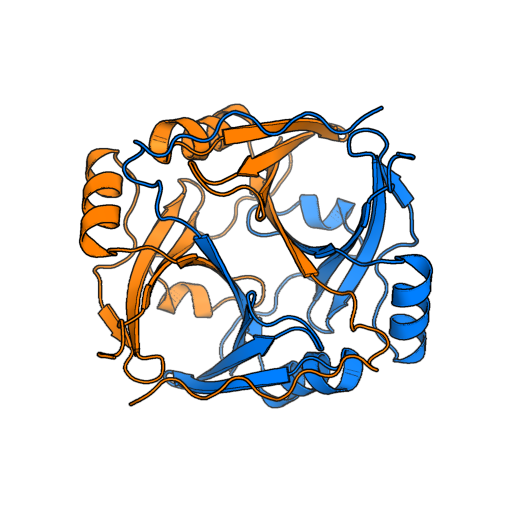6 97 HIS A N 1
ATOM 773 C CA . HIS A 1 97 ? 3.812 -0.902 -6.527 1 98.56 97 HIS A CA 1
ATOM 774 C C . HIS A 1 97 ? 3.658 -1.11 -5.023 1 98.56 97 HIS A C 1
ATOM 776 O O . HIS A 1 97 ? 3.842 -0.175 -4.242 1 98.56 97 HIS A O 1
ATOM 782 N N . VAL A 1 98 ? 3.25 -2.314 -4.668 1 98.19 98 VAL A N 1
ATOM 783 C CA . VAL A 1 98 ? 3.275 -2.818 -3.299 1 98.19 98 VAL A CA 1
ATOM 784 C C . VAL A 1 98 ? 4.383 -3.859 -3.152 1 98.19 98 VAL A C 1
ATOM 786 O O . VAL A 1 98 ? 4.547 -4.727 -4.016 1 98.19 98 VAL A O 1
ATOM 789 N N . CYS A 1 99 ? 5.117 -3.707 -2.1 1 97.75 99 CYS A N 1
ATOM 790 C CA . CYS A 1 99 ? 6.184 -4.668 -1.839 1 97.75 99 CYS A CA 1
ATOM 791 C C . CYS A 1 99 ? 5.781 -5.641 -0.735 1 97.75 99 CYS A C 1
ATOM 793 O O . CYS A 1 99 ? 5.32 -5.223 0.328 1 97.75 99 CYS A O 1
ATOM 795 N N . LEU A 1 100 ? 5.996 -6.875 -1.01 1 97.25 100 LEU A N 1
ATOM 796 C CA . LEU A 1 100 ? 5.781 -7.988 -0.088 1 97.25 100 LEU A CA 1
ATOM 797 C C . LEU A 1 100 ? 7.105 -8.641 0.288 1 97.25 100 LEU A C 1
ATOM 799 O O . LEU A 1 100 ? 7.867 -9.055 -0.588 1 97.25 100 LEU A O 1
ATOM 803 N N . GLU A 1 101 ? 7.316 -8.664 1.556 1 96.56 101 GLU A N 1
ATOM 804 C CA . GLU A 1 101 ? 8.5 -9.375 2.043 1 96.56 101 GLU A CA 1
ATOM 805 C C . GLU A 1 101 ? 8.258 -10.875 2.094 1 96.56 101 GLU A C 1
ATOM 807 O O . GLU A 1 101 ? 7.184 -11.328 2.5 1 96.56 101 GLU A O 1
ATOM 812 N N . VAL A 1 102 ? 9.25 -11.648 1.718 1 97.75 102 VAL A N 1
ATOM 813 C CA . VAL A 1 102 ? 9.164 -13.102 1.731 1 97.75 102 VAL A CA 1
ATOM 814 C C . VAL A 1 102 ? 10.461 -13.695 2.273 1 97.75 102 VAL A C 1
ATOM 816 O O . VAL A 1 102 ? 11.492 -13.016 2.305 1 97.75 102 VAL A O 1
ATOM 819 N N . ARG A 1 103 ? 10.328 -14.906 2.684 1 97.31 103 ARG A N 1
ATOM 820 C CA . ARG A 1 103 ? 11.516 -15.609 3.16 1 97.31 103 ARG A CA 1
ATOM 821 C C . ARG A 1 103 ? 12.469 -15.906 2.01 1 97.31 103 ARG A C 1
ATOM 823 O O . ARG A 1 103 ? 13.688 -15.828 2.174 1 97.31 103 ARG A O 1
ATOM 830 N N . SER A 1 104 ? 11.953 -16.312 0.907 1 97.75 104 SER A N 1
ATOM 831 C CA . SER A 1 104 ? 12.742 -16.641 -0.276 1 97.75 104 SER A CA 1
ATOM 832 C C . SER A 1 104 ? 12.062 -16.141 -1.547 1 97.75 104 SER A C 1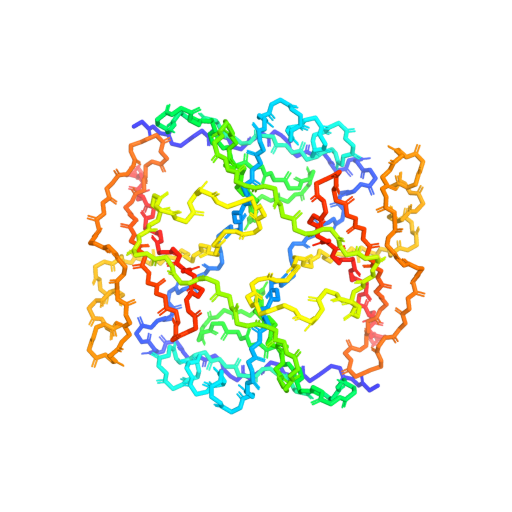
ATOM 834 O O . SER A 1 104 ? 10.984 -16.609 -1.909 1 97.75 104 SER A O 1
ATOM 836 N N . VAL A 1 105 ? 12.758 -15.219 -2.221 1 98.06 105 VAL A N 1
ATOM 837 C CA . VAL A 1 105 ? 12.273 -14.695 -3.49 1 98.06 105 VAL A CA 1
ATOM 838 C C . VAL A 1 105 ? 12.227 -15.812 -4.527 1 98.06 105 VAL A C 1
ATOM 840 O O . VAL A 1 105 ? 11.227 -15.977 -5.234 1 98.06 105 VAL A O 1
ATOM 843 N N . ASP A 1 106 ? 13.266 -16.641 -4.551 1 97.81 106 ASP A N 1
ATOM 844 C CA . ASP A 1 106 ? 13.359 -17.688 -5.562 1 97.81 106 ASP A CA 1
ATOM 845 C C . ASP A 1 106 ? 12.234 -18.703 -5.398 1 97.81 106 ASP A C 1
ATOM 847 O O . ASP A 1 106 ? 11.586 -19.078 -6.375 1 97.81 106 ASP A O 1
ATOM 851 N N . ALA A 1 107 ? 12.008 -19.125 -4.211 1 98.25 107 ALA A N 1
ATOM 852 C CA . ALA A 1 107 ? 10.969 -20.109 -3.957 1 98.25 107 ALA A CA 1
ATOM 853 C C . ALA A 1 107 ? 9.586 -19.547 -4.266 1 98.25 107 ALA A C 1
ATOM 855 O O . ALA A 1 107 ? 8.734 -20.234 -4.836 1 98.25 107 ALA A O 1
ATOM 856 N N . THR A 1 108 ? 9.398 -18.312 -3.865 1 98.38 108 THR A N 1
ATOM 857 C CA . THR A 1 108 ? 8.109 -17.672 -4.105 1 98.38 108 THR A CA 1
ATOM 858 C C . THR A 1 108 ? 7.852 -17.516 -5.602 1 98.38 108 THR A C 1
ATOM 860 O O . THR A 1 108 ? 6.75 -17.797 -6.074 1 98.38 108 THR A O 1
ATOM 863 N N . LEU A 1 109 ? 8.82 -17.141 -6.344 1 97.94 109 LEU A N 1
ATOM 864 C CA . LEU A 1 109 ? 8.688 -16.953 -7.785 1 97.94 109 LEU A CA 1
ATOM 865 C C . LEU A 1 109 ? 8.398 -18.297 -8.469 1 97.94 109 LEU A C 1
ATOM 867 O O . LEU A 1 109 ? 7.602 -18.359 -9.406 1 97.94 109 LEU A O 1
ATOM 871 N N . ALA A 1 110 ? 9.109 -19.297 -8.039 1 98.19 110 ALA A N 1
ATOM 872 C CA . ALA A 1 110 ? 8.883 -20.609 -8.617 1 98.19 110 ALA A CA 1
ATOM 873 C C . ALA A 1 110 ? 7.418 -21.031 -8.477 1 98.19 110 ALA A C 1
ATOM 875 O O . ALA A 1 110 ? 6.816 -21.547 -9.422 1 98.19 110 ALA A O 1
ATOM 876 N N . GLU A 1 111 ? 6.891 -20.766 -7.305 1 98.69 111 GLU A N 1
ATOM 877 C CA . GLU A 1 111 ? 5.488 -21.094 -7.07 1 98.69 111 GLU A CA 1
ATOM 878 C C . GLU A 1 111 ? 4.566 -20.234 -7.926 1 98.69 111 GLU A C 1
ATOM 880 O O . GLU A 1 111 ? 3.598 -20.75 -8.508 1 98.69 111 GLU A O 1
ATOM 885 N N . LEU A 1 112 ? 4.84 -18.953 -7.996 1 98.62 112 LEU A N 1
ATOM 886 C CA . LEU A 1 112 ? 4.039 -18.047 -8.812 1 98.62 112 LEU A CA 1
ATOM 887 C C . LEU A 1 112 ? 4.043 -18.484 -10.273 1 98.62 112 LEU A C 1
ATOM 889 O O . LEU A 1 112 ? 2.994 -18.516 -10.922 1 98.62 112 LEU A O 1
ATOM 893 N N . ARG A 1 113 ? 5.172 -18.844 -10.766 1 98.06 113 ARG A N 1
ATOM 894 C CA . ARG A 1 113 ? 5.289 -19.328 -12.141 1 98.06 113 ARG A CA 1
ATOM 895 C C . ARG A 1 113 ? 4.461 -20.594 -12.352 1 98.06 113 ARG A C 1
ATOM 897 O O . ARG A 1 113 ? 3.75 -20.703 -13.359 1 98.06 113 ARG A O 1
ATOM 904 N N . ALA A 1 114 ? 4.605 -21.469 -11.445 1 98.56 114 ALA A N 1
ATOM 905 C CA . ALA A 1 114 ? 3.889 -22.734 -11.539 1 98.56 114 ALA A CA 1
ATOM 906 C C . ALA A 1 114 ? 2.381 -22.516 -11.594 1 98.56 114 ALA A C 1
ATOM 908 O O . ALA A 1 114 ? 1.648 -23.312 -12.188 1 98.56 114 ALA A O 1
ATOM 909 N N . ARG A 1 115 ? 1.966 -21.391 -11.062 1 98.62 115 ARG A N 1
ATOM 910 C CA . ARG A 1 115 ? 0.538 -21.094 -10.992 1 98.62 115 ARG A CA 1
ATOM 911 C C . ARG A 1 115 ? 0.127 -20.109 -12.086 1 98.62 115 ARG A C 1
ATOM 913 O O . ARG A 1 115 ? -0.979 -19.562 -12.055 1 98.62 115 ARG A O 1
ATOM 920 N N . GLY A 1 116 ? 1.018 -19.828 -12.93 1 98.44 116 GLY A N 1
ATOM 921 C CA . GLY A 1 116 ? 0.701 -19.062 -14.125 1 98.44 116 GLY A CA 1
ATOM 922 C C . GLY A 1 116 ? 0.679 -17.562 -13.875 1 98.44 116 GLY A C 1
ATOM 923 O O . GLY A 1 116 ? 0.051 -16.812 -14.625 1 98.44 116 GLY A O 1
ATOM 924 N N . VAL A 1 117 ? 1.288 -17.109 -12.836 1 98.62 117 VAL A N 1
ATOM 925 C CA . VAL A 1 117 ? 1.355 -15.68 -12.555 1 98.62 117 VAL A CA 1
ATOM 926 C C . VAL A 1 117 ? 2.445 -15.031 -13.406 1 98.62 117 VAL A C 1
ATOM 928 O O . VAL A 1 117 ? 3.523 -15.602 -13.578 1 98.62 117 VAL A O 1
ATOM 931 N N . ASP A 1 118 ? 2.156 -13.828 -13.906 1 98.06 118 ASP A N 1
ATOM 932 C CA . ASP A 1 118 ? 3.082 -13.094 -14.766 1 98.06 118 ASP A CA 1
ATOM 933 C C . ASP A 1 118 ? 4.258 -12.539 -13.961 1 98.06 118 ASP A C 1
ATOM 935 O O . ASP A 1 118 ? 4.066 -11.773 -13.016 1 98.06 118 ASP A O 1
ATOM 939 N N . ILE A 1 119 ? 5.461 -12.938 -14.32 1 97.81 119 ILE A N 1
ATOM 940 C CA . ILE A 1 119 ? 6.676 -12.43 -13.695 1 97.81 119 ILE A CA 1
ATOM 941 C C . ILE A 1 119 ? 7.246 -11.281 -14.531 1 97.81 119 ILE A C 1
ATOM 943 O O . ILE A 1 119 ? 7.516 -11.453 -15.727 1 97.81 119 ILE A O 1
ATOM 947 N N . VAL A 1 120 ? 7.426 -10.164 -13.961 1 96.19 120 VAL A N 1
ATOM 948 C CA . VAL A 1 120 ? 7.82 -8.953 -14.664 1 96.19 120 VAL A CA 1
ATOM 949 C C . VAL A 1 120 ? 9.328 -8.961 -14.906 1 96.19 120 VAL A C 1
ATOM 951 O O . VAL A 1 120 ? 9.797 -8.547 -15.969 1 96.19 120 VAL A O 1
ATOM 954 N N . ASN A 1 121 ? 10.094 -9.344 -13.875 1 91.31 121 ASN A N 1
ATOM 955 C CA . ASN A 1 121 ? 11.539 -9.469 -14.008 1 91.31 121 ASN A CA 1
ATOM 956 C C . ASN A 1 121 ? 12.094 -10.609 -13.156 1 91.31 121 ASN A C 1
ATOM 958 O O . ASN A 1 121 ? 11.484 -10.984 -12.148 1 91.31 121 ASN A O 1
ATOM 962 N N . GLU A 1 122 ? 13.25 -11.039 -13.633 1 90.75 122 GLU A N 1
ATOM 963 C CA . GLU A 1 122 ? 13.992 -12.008 -12.82 1 90.75 122 GLU A CA 1
ATOM 964 C C . GLU A 1 122 ? 14.57 -11.352 -11.578 1 90.75 122 GLU A C 1
ATOM 966 O O . GLU A 1 122 ? 14.711 -10.125 -11.516 1 90.75 122 GLU A O 1
ATOM 971 N N . PRO A 1 123 ? 14.906 -12.227 -10.641 1 95.44 123 PRO A N 1
ATOM 972 C CA . PRO A 1 123 ? 15.438 -11.664 -9.391 1 95.44 123 PRO A CA 1
ATOM 973 C C . PRO A 1 123 ? 16.719 -10.875 -9.594 1 95.44 123 PRO A C 1
ATOM 975 O O . PRO A 1 123 ? 17.531 -11.227 -10.453 1 95.44 123 PRO A O 1
ATOM 978 N N . PHE A 1 124 ? 16.812 -9.852 -8.82 1 93.06 124 PHE A N 1
ATOM 979 C CA . PHE A 1 124 ? 18.016 -9.031 -8.797 1 93.06 124 PHE A CA 1
ATOM 980 C C . PHE A 1 124 ? 18.297 -8.508 -7.395 1 93.06 124 PHE A C 1
ATOM 982 O O . PHE A 1 124 ? 17.438 -8.586 -6.52 1 93.06 124 PHE A O 1
ATOM 989 N N . GLU A 1 125 ? 19.562 -8.07 -7.23 1 92.19 125 GLU A N 1
ATOM 990 C CA . GLU A 1 125 ? 19.969 -7.59 -5.918 1 92.19 125 GLU A CA 1
ATOM 991 C C . GLU A 1 125 ? 20.156 -6.074 -5.918 1 92.19 125 GLU A C 1
ATOM 993 O O . GLU A 1 125 ? 20.641 -5.508 -6.898 1 92.19 125 GLU A O 1
ATOM 998 N N . ILE A 1 126 ? 19.719 -5.473 -4.867 1 90.12 126 ILE A N 1
ATOM 999 C CA . ILE A 1 126 ? 20.031 -4.074 -4.598 1 90.12 126 ILE A CA 1
ATOM 1000 C C . ILE A 1 126 ? 20.891 -3.975 -3.34 1 90.12 126 ILE A C 1
ATOM 1002 O O . ILE A 1 126 ? 20.406 -4.191 -2.229 1 90.12 126 ILE A O 1
ATOM 1006 N N . ALA A 1 127 ? 22.109 -3.611 -3.48 1 87.56 127 ALA A N 1
ATOM 1007 C CA . ALA A 1 127 ? 23.078 -3.574 -2.387 1 87.56 127 ALA A CA 1
ATOM 1008 C C . ALA A 1 127 ? 22.719 -2.482 -1.379 1 87.56 127 ALA A C 1
ATOM 1010 O O . ALA A 1 127 ? 22.875 -2.674 -0.17 1 87.56 127 ALA A O 1
ATOM 1011 N N . ASP A 1 128 ? 22.266 -1.39 -1.833 1 87.25 128 ASP A N 1
ATOM 1012 C CA . ASP A 1 128 ? 21.984 -0.231 -0.99 1 87.25 128 ASP A CA 1
ATOM 1013 C C . ASP A 1 128 ? 20.953 -0.57 0.091 1 87.25 128 ASP A C 1
ATOM 1015 O O . ASP A 1 128 ? 20.938 0.058 1.151 1 87.25 128 ASP A O 1
ATOM 1019 N N . ILE A 1 129 ? 20.141 -1.579 -0.206 1 86.19 129 ILE A N 1
ATOM 1020 C CA . ILE A 1 129 ? 19.109 -1.933 0.775 1 86.19 129 ILE A CA 1
ATOM 1021 C C . ILE A 1 129 ? 19.281 -3.393 1.188 1 86.19 129 ILE A C 1
ATOM 1023 O O . ILE A 1 129 ? 18.391 -3.969 1.821 1 86.19 129 ILE A O 1
ATOM 1027 N N . SER A 1 130 ? 20.312 -4.008 0.781 1 88.69 130 SER A N 1
ATOM 1028 C CA . SER A 1 130 ? 20.641 -5.387 1.133 1 88.69 130 SER A CA 1
ATOM 1029 C C . SER A 1 130 ? 19.453 -6.316 0.888 1 88.69 130 SER A C 1
ATOM 1031 O O . SER A 1 130 ? 19.062 -7.082 1.774 1 88.69 130 SER A O 1
ATOM 1033 N N . ALA A 1 131 ? 18.938 -6.238 -0.32 1 92.69 131 ALA A N 1
ATOM 1034 C CA . ALA A 1 131 ? 17.734 -7.016 -0.609 1 92.69 131 ALA A CA 1
ATOM 1035 C C . ALA A 1 131 ? 17.828 -7.699 -1.971 1 92.69 131 ALA A C 1
ATOM 1037 O O . ALA A 1 131 ? 18.391 -7.137 -2.912 1 92.69 131 ALA A O 1
ATOM 1038 N N . ARG A 1 132 ? 17.375 -8.891 -2.023 1 95.81 132 ARG A N 1
ATOM 1039 C CA . ARG A 1 132 ? 17.047 -9.562 -3.273 1 95.81 132 ARG A CA 1
ATOM 1040 C C . ARG A 1 132 ? 15.594 -9.32 -3.662 1 95.81 132 ARG A C 1
ATOM 1042 O O . ARG A 1 132 ? 14.688 -9.508 -2.85 1 95.81 132 ARG A O 1
ATOM 1049 N N . LEU A 1 133 ? 15.414 -8.875 -4.871 1 97.06 133 LEU A N 1
ATOM 1050 C CA . LEU A 1 133 ? 14.094 -8.414 -5.281 1 97.06 133 LEU A CA 1
ATOM 1051 C C . LEU A 1 133 ? 13.633 -9.133 -6.543 1 97.06 133 LEU A C 1
ATOM 1053 O O . LEU A 1 133 ? 14.453 -9.617 -7.32 1 97.06 133 LEU A O 1
ATOM 1057 N N . ALA A 1 134 ? 12.375 -9.195 -6.738 1 97.69 134 ALA A N 1
ATOM 1058 C CA . ALA A 1 134 ? 11.688 -9.555 -7.973 1 97.69 134 ALA A CA 1
ATOM 1059 C C . ALA A 1 134 ? 10.32 -8.883 -8.055 1 97.69 134 ALA A C 1
ATOM 1061 O O . ALA A 1 134 ? 9.828 -8.336 -7.066 1 97.69 134 ALA A O 1
ATOM 1062 N N . PHE A 1 135 ? 9.805 -8.852 -9.281 1 98.44 135 PHE A N 1
ATOM 1063 C CA . PHE A 1 135 ? 8.469 -8.281 -9.461 1 98.44 135 PHE A CA 1
ATOM 1064 C C . PHE A 1 135 ? 7.57 -9.25 -10.227 1 98.44 135 PHE A C 1
ATOM 1066 O O . PHE A 1 135 ? 8.016 -9.914 -11.164 1 98.44 135 PHE A O 1
ATOM 1073 N N . PHE A 1 136 ? 6.316 -9.312 -9.789 1 98.44 136 PHE A N 1
ATOM 1074 C CA . PHE A 1 136 ? 5.242 -9.945 -10.547 1 98.44 136 PHE A CA 1
ATOM 1075 C C . PHE A 1 136 ? 4.078 -8.977 -10.75 1 98.44 136 PHE A C 1
ATOM 1077 O O . PHE A 1 136 ? 4.078 -7.875 -10.195 1 98.44 136 PHE A O 1
ATOM 1084 N N . ARG A 1 137 ? 3.146 -9.312 -11.625 1 98.44 137 ARG A N 1
ATOM 1085 C CA . ARG A 1 137 ? 1.991 -8.445 -11.805 1 98.44 137 ARG A CA 1
ATOM 1086 C C . ARG A 1 137 ? 0.706 -9.258 -11.914 1 98.44 137 ARG A C 1
ATOM 1088 O O . ARG A 1 137 ? 0.733 -10.422 -12.32 1 98.44 137 ARG A O 1
ATOM 1095 N N . ASP A 1 138 ? -0.361 -8.68 -11.453 1 98.62 138 ASP A N 1
ATOM 1096 C CA . ASP A 1 138 ? -1.677 -9.266 -11.68 1 98.62 138 ASP A CA 1
ATOM 1097 C C . ASP A 1 138 ? -2.117 -9.07 -13.133 1 98.62 138 ASP A C 1
ATOM 1099 O O . ASP A 1 138 ? -1.429 -8.414 -13.914 1 98.62 138 ASP A O 1
ATOM 1103 N N . PRO A 1 139 ? -3.189 -9.688 -13.586 1 98.06 139 PRO A N 1
ATOM 1104 C CA . PRO A 1 139 ? -3.592 -9.664 -14.992 1 98.06 139 PRO A CA 1
ATOM 1105 C C . PRO A 1 139 ? -3.898 -8.258 -15.5 1 98.06 139 PRO A C 1
ATOM 1107 O O . PRO A 1 139 ? -3.963 -8.031 -16.703 1 98.06 139 PRO A O 1
ATOM 1110 N N . TRP A 1 140 ? -4.109 -7.324 -14.633 1 98.31 140 TRP A N 1
ATOM 1111 C CA . TRP A 1 140 ? -4.512 -5.973 -15.016 1 98.31 140 TRP A CA 1
ATOM 1112 C C . TRP A 1 140 ? -3.314 -5.031 -15.031 1 98.31 140 TRP A C 1
ATOM 1114 O O . TRP A 1 140 ? -3.449 -3.85 -15.352 1 98.31 140 TRP A O 1
ATOM 1124 N N . GLY A 1 141 ? -2.145 -5.52 -14.594 1 98.06 141 GLY A N 1
ATOM 1125 C CA . GLY A 1 141 ? -0.93 -4.734 -14.75 1 98.06 141 GLY A CA 1
ATOM 1126 C C . GLY A 1 141 ? -0.417 -4.164 -13.438 1 98.06 141 GLY A C 1
ATOM 1127 O O . GLY A 1 141 ? 0.631 -3.518 -13.406 1 98.06 141 GLY A O 1
ATOM 1128 N N . ASN A 1 142 ? -1.117 -4.312 -12.359 1 98.56 142 ASN A N 1
ATOM 1129 C CA . ASN A 1 142 ? -0.586 -3.898 -11.062 1 98.56 142 ASN A CA 1
ATOM 1130 C C . ASN A 1 142 ? 0.656 -4.699 -10.68 1 98.56 142 ASN A C 1
ATOM 1132 O O . ASN A 1 142 ? 0.638 -5.93 -10.711 1 98.56 142 ASN A O 1
ATOM 1136 N N . MET A 1 143 ? 1.669 -3.992 -10.273 1 98.31 143 MET A N 1
ATOM 1137 C CA . MET A 1 143 ? 2.93 -4.672 -9.992 1 98.31 143 MET A CA 1
ATOM 1138 C C . MET A 1 143 ? 3.113 -4.871 -8.492 1 98.31 143 MET A C 1
ATOM 1140 O O . MET A 1 143 ? 2.777 -3.99 -7.699 1 98.31 143 MET A O 1
ATOM 1144 N N . PHE A 1 144 ? 3.684 -5.957 -8.203 1 98.56 144 PHE A N 1
ATOM 1145 C CA . PHE A 1 144 ? 4.016 -6.34 -6.84 1 98.56 144 PHE A CA 1
ATOM 1146 C C . PHE A 1 144 ? 5.473 -6.77 -6.734 1 98.56 144 PHE A C 1
ATOM 1148 O O . PHE A 1 144 ? 5.945 -7.57 -7.547 1 98.56 144 PHE A O 1
ATOM 1155 N N . GLU A 1 145 ? 6.129 -6.211 -5.746 1 98.31 145 GLU A N 1
ATOM 1156 C CA . GLU A 1 145 ? 7.535 -6.512 -5.477 1 98.31 145 GLU A CA 1
ATOM 1157 C C . GLU A 1 145 ? 7.676 -7.586 -4.406 1 98.31 145 GLU A C 1
ATOM 1159 O O . GLU A 1 145 ? 6.961 -7.566 -3.4 1 98.31 145 GLU A O 1
ATOM 1164 N N . LEU A 1 146 ? 8.477 -8.531 -4.684 1 98.12 146 LEU A N 1
ATOM 1165 C CA . LEU A 1 146 ? 8.953 -9.461 -3.664 1 98.12 146 LEU A CA 1
ATOM 1166 C C . LEU A 1 146 ? 10.32 -9.039 -3.137 1 98.12 146 LEU A C 1
ATOM 1168 O O . LEU A 1 146 ? 11.219 -8.703 -3.916 1 98.12 146 LEU A O 1
ATOM 1172 N N . SER A 1 147 ? 10.43 -9.031 -1.844 1 97 147 SER A N 1
ATOM 1173 C CA . SER A 1 147 ? 11.695 -8.648 -1.223 1 97 147 SER A CA 1
ATOM 1174 C C . SER A 1 147 ? 12.156 -9.703 -0.225 1 97 147 SER A C 1
ATOM 1176 O O . SER A 1 147 ? 11.414 -10.086 0.675 1 97 147 SER A O 1
ATOM 1178 N N . GLU A 1 148 ? 13.273 -10.195 -0.456 1 96.88 148 GLU A N 1
ATOM 1179 C CA . GLU A 1 148 ? 14.016 -11.039 0.48 1 96.88 148 GLU A CA 1
ATOM 1180 C C . GLU A 1 148 ? 15.172 -10.273 1.112 1 96.88 148 GLU A C 1
ATOM 1182 O O . GLU A 1 148 ? 16.109 -9.867 0.419 1 96.88 148 GLU A O 1
ATOM 1187 N N . ARG A 1 149 ? 15.055 -9.961 2.41 1 88.5 149 ARG A N 1
ATOM 1188 C CA . ARG A 1 149 ? 16.109 -9.211 3.078 1 88.5 149 ARG A CA 1
ATOM 1189 C C . ARG A 1 149 ? 17.219 -10.141 3.555 1 88.5 149 ARG A C 1
ATOM 1191 O O . ARG A 1 149 ? 16.953 -11.25 4.012 1 88.5 149 ARG A O 1
ATOM 1198 N N . ALA A 1 150 ? 18.406 -9.672 3.26 1 72.88 150 ALA A N 1
ATOM 1199 C CA . ALA A 1 150 ? 19.562 -10.438 3.691 1 72.88 150 ALA A CA 1
ATOM 1200 C C . ALA A 1 150 ? 19.625 -10.547 5.215 1 72.88 150 ALA A C 1
ATOM 1202 O O . ALA A 1 150 ? 19.297 -9.586 5.922 1 72.88 150 ALA A O 1
ATOM 1203 N N . VAL A 1 151 ? 19.391 -11.766 5.66 1 57.88 151 VAL A N 1
ATOM 1204 C CA . VAL A 1 151 ? 19.594 -11.992 7.086 1 57.88 151 VAL A CA 1
ATOM 1205 C C . VAL A 1 151 ? 21.047 -11.734 7.445 1 57.88 151 VAL A C 1
ATOM 1207 O O . VAL A 1 151 ? 21.953 -12.352 6.871 1 57.88 151 VAL A O 1
ATOM 1210 N N . LEU A 1 152 ? 21.25 -10.484 7.91 1 46.66 152 LEU A N 1
ATOM 1211 C CA . LEU A 1 152 ? 22.625 -10.305 8.352 1 46.66 152 LEU A CA 1
ATOM 1212 C C . LEU A 1 152 ? 23.016 -11.383 9.359 1 46.66 152 LEU A C 1
ATOM 1214 O O . LEU A 1 152 ? 22.203 -11.773 10.203 1 46.66 152 LEU A O 1
ATOM 1218 N N . PRO A 1 153 ? 24.094 -12.109 8.977 1 37.03 153 PRO A N 1
ATOM 1219 C CA . PRO A 1 153 ? 24.609 -13.008 10.016 1 37.03 153 PRO A CA 1
ATOM 1220 C C . PRO A 1 153 ? 24.578 -12.367 11.406 1 37.03 153 PRO A C 1
ATOM 1222 O O . PRO A 1 153 ? 24.812 -11.164 11.547 1 37.03 153 PRO A O 1
ATOM 1225 N N . ARG A 1 154 ? 23.891 -13.008 12.359 1 31.06 154 ARG A N 1
ATOM 1226 C CA . ARG A 1 154 ? 24.109 -12.656 13.758 1 31.06 154 ARG A CA 1
ATOM 1227 C C . ARG A 1 154 ? 25.578 -12.773 14.133 1 31.06 154 ARG A C 1
ATOM 1229 O O . ARG A 1 154 ? 26.266 -13.68 13.656 1 31.06 154 ARG A O 1
ATOM 1236 N N . MET B 1 1 ? -22.531 -3.324 13.219 1 56.22 1 MET B N 1
ATOM 1237 C CA . MET B 1 1 ? -22.312 -4.766 13.203 1 56.22 1 MET B CA 1
ATOM 1238 C C . MET B 1 1 ? -20.875 -5.098 13.602 1 56.22 1 MET B C 1
ATOM 1240 O O . MET B 1 1 ? -19.953 -4.348 13.281 1 56.22 1 MET B O 1
ATOM 1244 N N . PRO B 1 2 ? -20.688 -6.172 14.406 1 63 2 PRO B N 1
ATOM 1245 C CA . PRO B 1 2 ? -19.312 -6.535 14.75 1 63 2 PRO B CA 1
ATOM 1246 C C . PRO B 1 2 ? -18.453 -6.867 13.523 1 63 2 PRO B C 1
ATOM 1248 O O . PRO B 1 2 ? -18.984 -7.324 12.508 1 63 2 PRO B O 1
ATOM 1251 N N . LEU B 1 3 ? -17.156 -6.453 13.617 1 70.25 3 LEU B N 1
ATOM 1252 C CA . LEU B 1 3 ? -16.234 -6.852 12.562 1 70.25 3 LEU B CA 1
ATOM 1253 C C . LEU B 1 3 ? -16.141 -8.367 12.469 1 70.25 3 LEU B C 1
ATOM 1255 O O . LEU B 1 3 ? -16.156 -9.062 13.492 1 70.25 3 LEU B O 1
ATOM 1259 N N . PRO B 1 4 ? -16.203 -8.812 11.219 1 77.88 4 PRO B N 1
ATOM 1260 C CA . PRO B 1 4 ? -16.047 -10.266 11.086 1 77.88 4 PRO B CA 1
ATOM 1261 C C . PRO B 1 4 ? -14.742 -10.773 11.68 1 77.88 4 PRO B C 1
ATOM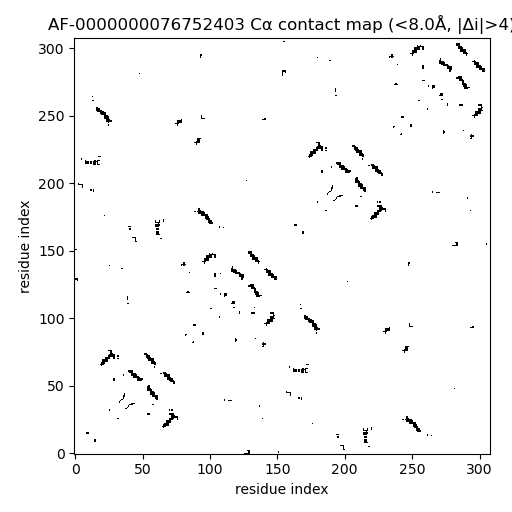 1263 O O . PRO B 1 4 ? -13.766 -10.031 11.766 1 77.88 4 PRO B O 1
ATOM 1266 N N . LYS B 1 5 ? -14.906 -12.031 12.156 1 83.38 5 LYS B N 1
ATOM 1267 C CA . LYS B 1 5 ? -13.688 -12.703 12.586 1 83.38 5 LYS B CA 1
ATOM 1268 C C . LYS B 1 5 ? -12.758 -12.977 11.406 1 83.38 5 LYS B C 1
ATOM 1270 O O . LYS B 1 5 ? -13.219 -13.258 10.305 1 83.38 5 LYS B O 1
ATOM 1275 N N . ASN B 1 6 ? -11.383 -12.805 11.672 1 89.81 6 ASN B N 1
ATOM 1276 C CA . ASN B 1 6 ? -10.43 -13.18 10.633 1 89.81 6 ASN B CA 1
ATOM 1277 C C . ASN B 1 6 ? -10.617 -14.633 10.195 1 89.81 6 ASN B C 1
ATOM 1279 O O . ASN B 1 6 ? -10.836 -15.508 11.023 1 89.81 6 ASN B O 1
ATOM 1283 N N . PRO B 1 7 ? -10.578 -14.875 8.906 1 93.06 7 PRO B N 1
ATOM 1284 C CA . PRO B 1 7 ? -10.547 -16.266 8.453 1 93.06 7 PRO B CA 1
ATOM 1285 C C . PRO B 1 7 ? -9.32 -17.031 8.969 1 93.06 7 PRO B C 1
ATOM 1287 O O . PRO B 1 7 ? -8.305 -16.406 9.305 1 93.06 7 PRO B O 1
ATOM 1290 N N . PRO B 1 8 ? -9.391 -18.406 9.008 1 94.81 8 PRO B N 1
ATOM 1291 C CA . PRO B 1 8 ? -8.25 -19.156 9.523 1 94.81 8 PRO B CA 1
ATOM 1292 C C . PRO B 1 8 ? -6.98 -18.953 8.695 1 94.81 8 PRO B C 1
ATOM 1294 O O . PRO B 1 8 ? -7.047 -18.875 7.465 1 94.81 8 PRO B O 1
ATOM 1297 N N . ARG B 1 9 ? -5.867 -18.812 9.398 1 96.25 9 ARG B N 1
ATOM 1298 C CA . ARG B 1 9 ? -4.57 -18.734 8.734 1 96.25 9 ARG B CA 1
ATOM 1299 C C . ARG B 1 9 ? -4.215 -20.078 8.086 1 96.25 9 ARG B C 1
ATOM 1301 O O . ARG B 1 9 ? -4.711 -21.125 8.492 1 96.25 9 ARG B O 1
ATOM 1308 N N . ASN B 1 10 ? -3.461 -20 7.027 1 96.75 10 ASN B N 1
ATOM 1309 C CA . ASN B 1 10 ? -2.973 -21.172 6.312 1 96.75 10 ASN B CA 1
ATOM 1310 C C . ASN B 1 10 ? -1.447 -21.234 6.316 1 96.75 10 ASN B C 1
ATOM 1312 O O . ASN B 1 10 ? -0.806 -20.938 5.312 1 96.75 10 ASN B O 1
ATOM 1316 N N . PRO B 1 11 ? -0.852 -21.719 7.438 1 96.75 11 PRO B N 1
ATOM 1317 C CA . PRO B 1 11 ? 0.607 -21.766 7.559 1 96.75 11 PRO B CA 1
ATOM 1318 C C . PRO B 1 11 ? 1.255 -22.734 6.578 1 96.75 11 PRO B C 1
ATOM 1320 O O . PRO B 1 11 ? 2.473 -22.703 6.383 1 96.75 11 PRO B O 1
ATOM 1323 N N . ASP B 1 12 ? 0.472 -23.625 5.93 1 97.5 12 ASP B N 1
ATOM 1324 C CA . ASP B 1 12 ? 1.017 -24.625 5.016 1 97.5 12 ASP B CA 1
ATOM 1325 C C . ASP B 1 12 ? 1.103 -24.078 3.592 1 97.5 12 ASP B C 1
ATOM 1327 O O . ASP B 1 12 ? 1.645 -24.734 2.701 1 97.5 12 ASP B O 1
ATOM 1331 N N . SER B 1 13 ? 0.576 -22.922 3.322 1 98.5 13 SER B N 1
ATOM 1332 C CA . SER B 1 13 ? 0.662 -22.312 1.996 1 98.5 13 SER B CA 1
ATOM 1333 C C . SER B 1 13 ? 2.113 -22.078 1.589 1 98.5 13 SER B C 1
ATOM 1335 O O . SER B 1 13 ? 2.932 -21.656 2.406 1 98.5 13 SER B O 1
ATOM 1337 N N . PRO B 1 14 ? 2.398 -22.266 0.291 1 98.19 14 PRO B N 1
ATOM 1338 C CA . PRO B 1 14 ? 3.723 -21.891 -0.201 1 98.19 14 PRO B CA 1
ATOM 1339 C C . PRO B 1 14 ? 3.98 -20.391 -0.087 1 98.19 14 PRO B C 1
ATOM 1341 O O . PRO B 1 14 ? 5.117 -19.938 -0.24 1 98.19 14 PRO B O 1
ATOM 1344 N N . PHE B 1 15 ? 2.975 -19.609 0.168 1 98.5 15 PHE B N 1
ATOM 1345 C CA . PHE B 1 15 ? 3.092 -18.172 0.294 1 98.5 15 PHE B CA 1
ATOM 1346 C C . PHE B 1 15 ? 2.934 -17.734 1.747 1 98.5 15 PHE B C 1
ATOM 1348 O O . PHE B 1 15 ? 2.664 -16.562 2.027 1 98.5 15 PHE B O 1
ATOM 1355 N N . ALA B 1 16 ? 3.107 -18.625 2.684 1 98.12 16 ALA B N 1
ATOM 1356 C CA . ALA B 1 16 ? 2.836 -18.359 4.094 1 98.12 16 ALA B CA 1
ATOM 1357 C C . ALA B 1 16 ? 3.797 -17.312 4.648 1 98.12 16 ALA B C 1
ATOM 1359 O O . ALA B 1 16 ? 3.496 -16.656 5.645 1 98.12 16 ALA B O 1
ATOM 1360 N N . SER B 1 17 ? 4.938 -17.094 4.039 1 97.19 17 SER B N 1
ATOM 1361 C CA . SER B 1 17 ? 5.953 -16.188 4.57 1 97.19 17 SER B CA 1
ATOM 1362 C C . SER B 1 17 ? 5.656 -14.742 4.18 1 97.19 17 SER B C 1
ATOM 1364 O O . SER B 1 17 ? 6.293 -13.82 4.684 1 97.19 17 SER B O 1
ATOM 1366 N N . VAL B 1 18 ? 4.684 -14.508 3.322 1 96.81 18 VAL B N 1
ATOM 1367 C CA . VAL B 1 18 ? 4.41 -13.195 2.76 1 96.81 18 VAL B CA 1
ATOM 1368 C C . VAL B 1 18 ? 3.988 -12.234 3.871 1 96.81 18 VAL B C 1
ATOM 1370 O O . VAL B 1 18 ? 3.076 -12.531 4.645 1 96.81 18 VAL B O 1
ATOM 1373 N N . ARG B 1 19 ? 4.695 -11.062 3.902 1 95.06 19 ARG B N 1
ATOM 1374 C CA . ARG B 1 19 ? 4.383 -9.945 4.785 1 95.06 19 ARG B CA 1
ATOM 1375 C C . ARG B 1 19 ? 4.387 -8.625 4.02 1 95.06 19 ARG B C 1
ATOM 1377 O O . ARG B 1 19 ? 5.109 -8.477 3.031 1 95.06 19 ARG B O 1
ATOM 1384 N N . PRO B 1 20 ? 3.562 -7.715 4.484 1 94.31 20 PRO B N 1
ATOM 1385 C CA . PRO B 1 20 ? 3.666 -6.395 3.857 1 94.31 20 PRO B CA 1
ATOM 1386 C C . PRO B 1 20 ? 4.996 -5.707 4.152 1 94.31 20 PRO B C 1
ATOM 1388 O O . PRO B 1 20 ? 5.551 -5.867 5.242 1 94.31 20 PRO B O 1
ATOM 1391 N N . HIS B 1 21 ? 5.484 -4.973 3.195 1 94.81 21 HIS B N 1
ATOM 1392 C CA . HIS B 1 21 ? 6.695 -4.203 3.467 1 94.81 21 HIS B CA 1
ATOM 1393 C C . HIS B 1 21 ? 6.492 -2.727 3.145 1 94.81 21 HIS B C 1
ATOM 1395 O O . HIS B 1 21 ? 6.582 -1.875 4.031 1 94.81 21 HIS B O 1
ATOM 1401 N N . HIS B 1 22 ? 6.242 -2.365 1.897 1 96.88 22 HIS B N 1
ATOM 1402 C CA . HIS B 1 22 ? 6.039 -0.953 1.596 1 96.88 22 HIS B CA 1
ATOM 1403 C C . HIS B 1 22 ? 5.133 -0.775 0.38 1 96.88 22 HIS B C 1
ATOM 1405 O O . HIS B 1 22 ? 4.883 -1.731 -0.357 1 96.88 22 HIS B O 1
ATOM 1411 N N . THR B 1 23 ? 4.566 0.384 0.25 1 98.19 23 THR B N 1
ATOM 1412 C CA . THR B 1 23 ? 3.965 0.895 -0.977 1 98.19 23 THR B CA 1
ATOM 1413 C C . THR B 1 23 ? 4.809 2.021 -1.564 1 98.19 23 THR B C 1
ATOM 1415 O O . THR B 1 23 ? 5.242 2.924 -0.843 1 98.19 23 THR B O 1
ATOM 1418 N N . ALA B 1 24 ? 5 1.953 -2.836 1 98.81 24 ALA B N 1
ATOM 1419 C CA . ALA B 1 24 ? 5.871 2.92 -3.498 1 98.81 24 ALA B CA 1
ATOM 1420 C C . ALA B 1 24 ? 5.055 3.99 -4.219 1 98.81 24 ALA B C 1
ATOM 1422 O O . ALA B 1 24 ? 4.027 3.689 -4.832 1 98.81 24 ALA B O 1
ATOM 1423 N N . ILE B 1 25 ? 5.555 5.172 -4.152 1 98.88 25 ILE B N 1
ATOM 1424 C CA . ILE B 1 25 ? 4.926 6.309 -4.82 1 98.88 25 ILE B CA 1
ATOM 1425 C C . ILE B 1 25 ? 5.969 7.074 -5.629 1 98.88 25 ILE B C 1
ATOM 1427 O O . ILE B 1 25 ? 7.059 7.371 -5.129 1 98.88 25 ILE B O 1
ATOM 1431 N N . ARG B 1 26 ? 5.648 7.367 -6.844 1 98.88 26 ARG B N 1
ATOM 1432 C CA . ARG B 1 26 ? 6.516 8.086 -7.773 1 98.88 26 ARG B CA 1
ATOM 1433 C C . ARG B 1 26 ? 6.262 9.586 -7.715 1 98.88 26 ARG B C 1
ATOM 1435 O O . ARG B 1 26 ? 5.133 10.039 -7.93 1 98.88 26 ARG B O 1
ATOM 1442 N N . TYR B 1 27 ? 7.293 10.344 -7.43 1 98.88 27 TYR B N 1
ATOM 1443 C CA . TYR B 1 27 ? 7.219 11.797 -7.293 1 98.88 27 TYR B CA 1
ATOM 1444 C C . TYR B 1 27 ? 8.156 12.492 -8.273 1 98.88 27 TYR B C 1
ATOM 1446 O O . TYR B 1 27 ? 9.172 11.914 -8.68 1 98.88 27 TYR B O 1
ATOM 1454 N N . PRO B 1 28 ? 7.898 13.734 -8.57 1 98.62 28 PRO B N 1
ATOM 1455 C CA . PRO B 1 28 ? 8.758 14.445 -9.516 1 98.62 28 PRO B CA 1
ATOM 1456 C C . PRO B 1 28 ? 10.047 14.961 -8.867 1 98.62 28 PRO B C 1
ATOM 1458 O O . PRO B 1 28 ? 11.031 15.219 -9.562 1 98.62 28 PRO B O 1
ATOM 1461 N N . ASP B 1 29 ? 10.047 15.211 -7.555 1 98.62 29 ASP B N 1
ATOM 1462 C CA . ASP B 1 29 ? 11.195 15.805 -6.871 1 98.62 29 ASP B CA 1
ATOM 1463 C C . ASP B 1 29 ? 11.32 15.266 -5.449 1 98.62 29 ASP B C 1
ATOM 1465 O O . ASP B 1 29 ? 10.344 15.227 -4.703 1 98.62 29 ASP B O 1
ATOM 1469 N N . PHE B 1 30 ? 12.516 14.906 -5.094 1 98.69 30 PHE B N 1
ATOM 1470 C CA . PHE B 1 30 ? 12.734 14.234 -3.818 1 98.69 30 PHE B CA 1
ATOM 1471 C C . PHE B 1 30 ? 12.516 15.195 -2.656 1 98.69 30 PHE B C 1
ATOM 1473 O O . PHE B 1 30 ? 11.812 14.875 -1.698 1 98.69 30 PHE B O 1
ATOM 1480 N N . GLU B 1 31 ? 13.125 16.297 -2.711 1 98.62 31 GLU B N 1
ATOM 1481 C CA . GLU B 1 31 ? 13.062 17.219 -1.584 1 98.62 31 GLU B CA 1
ATOM 1482 C C . GLU B 1 31 ? 11.633 17.688 -1.342 1 98.62 31 GLU B C 1
ATOM 1484 O O . GLU B 1 31 ? 11.227 17.906 -0.197 1 98.62 31 GLU B O 1
ATOM 1489 N N . ASP B 1 32 ? 10.898 17.906 -2.385 1 98.69 32 ASP B N 1
ATOM 1490 C CA . ASP B 1 32 ? 9.492 18.281 -2.232 1 98.69 32 ASP B CA 1
ATOM 1491 C C . ASP B 1 32 ? 8.703 17.156 -1.568 1 98.69 32 ASP B C 1
ATOM 1493 O O . ASP B 1 32 ? 7.91 17.391 -0.656 1 98.69 32 ASP B O 1
ATOM 1497 N N . ALA B 1 33 ? 8.906 15.922 -2.062 1 98.81 33 ALA B N 1
ATOM 1498 C CA . ALA B 1 33 ? 8.227 14.781 -1.462 1 98.81 33 ALA B CA 1
ATOM 1499 C C . ALA B 1 33 ? 8.625 14.609 0 1 98.81 33 ALA B C 1
ATOM 1501 O O . ALA B 1 33 ? 7.77 14.414 0.867 1 98.81 33 ALA B O 1
ATOM 1502 N N . ARG B 1 34 ? 9.891 14.672 0.22 1 98.62 34 ARG B N 1
ATOM 1503 C CA . ARG B 1 34 ? 10.414 14.578 1.581 1 98.62 34 ARG B CA 1
ATOM 1504 C C . ARG B 1 34 ? 9.773 15.625 2.484 1 98.62 34 ARG B C 1
ATOM 1506 O O . ARG B 1 34 ? 9.375 15.328 3.611 1 98.62 34 ARG B O 1
ATOM 1513 N N . SER B 1 35 ? 9.75 16.844 2.033 1 98.69 35 SER B N 1
ATOM 1514 C CA . SER B 1 35 ? 9.188 17.938 2.805 1 98.69 35 SER B CA 1
ATOM 1515 C C . SER B 1 35 ? 7.734 17.656 3.184 1 98.69 35 SER B C 1
ATOM 1517 O O . SER B 1 35 ? 7.312 17.953 4.305 1 98.69 35 SER B O 1
ATOM 1519 N N . PHE B 1 36 ? 7 17.109 2.293 1 98.88 36 PHE B N 1
ATOM 1520 C CA . PHE B 1 36 ? 5.613 16.781 2.602 1 98.88 36 PHE B CA 1
ATOM 1521 C C . PHE B 1 36 ? 5.543 15.758 3.729 1 98.88 36 PHE B C 1
ATOM 1523 O O . PHE B 1 36 ? 4.836 15.961 4.719 1 98.88 36 PHE B O 1
ATOM 1530 N N . TRP B 1 37 ? 6.223 14.688 3.652 1 98.69 37 TRP B N 1
ATOM 1531 C CA . TRP B 1 37 ? 6.09 13.578 4.598 1 98.69 37 TRP B CA 1
ATOM 1532 C C . TRP B 1 37 ? 6.754 13.914 5.926 1 98.69 37 TRP B C 1
ATOM 1534 O O . TRP B 1 37 ? 6.223 13.594 6.992 1 98.69 37 TRP B O 1
ATOM 1544 N N . VAL B 1 38 ? 7.887 14.547 5.836 1 98.38 38 VAL B N 1
ATOM 1545 C CA . VAL B 1 38 ? 8.656 14.805 7.047 1 98.38 38 VAL B CA 1
ATOM 1546 C C . VAL B 1 38 ? 8.133 16.062 7.734 1 98.38 38 VAL B C 1
ATOM 1548 O O . VAL B 1 38 ? 7.77 16.031 8.914 1 98.38 38 VAL B O 1
ATOM 1551 N N . ASP B 1 39 ? 7.992 17.125 7.004 1 98.44 39 ASP B N 1
ATOM 1552 C CA . ASP B 1 39 ? 7.66 18.406 7.617 1 98.44 39 ASP B CA 1
ATOM 1553 C C . ASP B 1 39 ? 6.164 18.5 7.922 1 98.44 39 ASP B C 1
ATOM 1555 O O . ASP B 1 39 ? 5.77 19.078 8.938 1 98.44 39 ASP B O 1
ATOM 1559 N N . LYS B 1 40 ? 5.332 17.953 7.078 1 98.56 40 LYS B N 1
ATOM 1560 C CA . LYS B 1 40 ? 3.895 18.094 7.293 1 98.56 40 LYS B CA 1
ATOM 1561 C C . LYS B 1 40 ? 3.363 16.969 8.172 1 98.56 40 LYS B C 1
ATOM 1563 O O . LYS B 1 40 ? 2.404 17.156 8.922 1 98.56 40 LYS B O 1
ATOM 1568 N N . LEU B 1 41 ? 3.965 15.781 8.125 1 98.56 41 LEU B N 1
ATOM 1569 C CA . LEU B 1 41 ? 3.334 14.648 8.789 1 98.56 41 LEU B CA 1
ATOM 1570 C C . LEU B 1 41 ? 4.254 14.055 9.852 1 98.56 41 LEU B C 1
ATOM 1572 O O . LEU B 1 41 ? 3.891 13.094 10.531 1 98.56 41 LEU B O 1
ATOM 1576 N N . ASP B 1 42 ? 5.449 14.523 9.992 1 98.69 42 ASP B N 1
ATOM 1577 C CA . ASP B 1 42 ? 6.43 14.117 11 1 98.69 42 ASP B CA 1
ATOM 1578 C C . ASP B 1 42 ? 6.973 12.719 10.695 1 98.69 42 ASP B C 1
ATOM 1580 O O . ASP B 1 42 ? 7.457 12.031 11.594 1 98.69 42 ASP B O 1
ATOM 1584 N N . TRP B 1 43 ? 6.773 12.273 9.484 1 98.38 43 TRP B N 1
ATOM 1585 C CA . TRP B 1 43 ? 7.367 10.977 9.164 1 98.38 43 TRP B CA 1
ATOM 1586 C C . TRP B 1 43 ? 8.891 11.055 9.188 1 98.38 43 TRP B C 1
ATOM 1588 O O . TRP B 1 43 ? 9.461 12.148 9.258 1 98.38 43 TRP B O 1
ATOM 1598 N N . ARG B 1 44 ? 9.516 9.898 9.234 1 98.12 44 ARG B N 1
ATOM 1599 C CA . ARG B 1 44 ? 10.961 9.805 9.398 1 98.12 44 ARG B CA 1
ATOM 1600 C C . ARG B 1 44 ? 11.609 9.148 8.18 1 98.12 44 ARG B C 1
ATOM 1602 O O . ARG B 1 44 ? 11.078 8.188 7.633 1 98.12 44 ARG B O 1
ATOM 1609 N N . VAL B 1 45 ? 12.711 9.695 7.762 1 97.25 45 VAL B N 1
ATOM 1610 C CA . VAL B 1 45 ? 13.469 9.078 6.68 1 97.25 45 VAL B CA 1
ATOM 1611 C C . VAL B 1 45 ? 14.352 7.969 7.234 1 97.25 45 VAL B C 1
ATOM 1613 O O . VAL B 1 45 ? 15.234 8.227 8.062 1 97.25 45 VAL B O 1
ATOM 1616 N N . LEU B 1 46 ? 14.164 6.762 6.758 1 95.62 46 LEU B N 1
ATOM 1617 C CA . LEU B 1 46 ? 14.977 5.625 7.172 1 95.62 46 LEU B CA 1
ATOM 1618 C C . LEU B 1 46 ? 16.281 5.57 6.375 1 95.62 46 LEU B C 1
ATOM 1620 O O . LEU B 1 46 ? 17.344 5.34 6.941 1 95.62 46 LEU B O 1
ATOM 1624 N N . GLN B 1 47 ? 16.156 5.715 5.086 1 94.44 47 GLN B N 1
ATOM 1625 C CA . GLN B 1 47 ? 17.297 5.547 4.18 1 94.44 47 GLN B CA 1
ATOM 1626 C C . GLN B 1 47 ? 17.016 6.191 2.826 1 94.44 47 GLN B C 1
ATOM 1628 O O . GLN B 1 47 ? 15.867 6.215 2.369 1 94.44 47 GLN B O 1
ATOM 1633 N N . THR B 1 48 ? 18.109 6.711 2.244 1 96.38 48 THR B N 1
ATOM 1634 C CA . THR B 1 48 ? 18.078 7.223 0.879 1 96.38 48 THR B CA 1
ATOM 1635 C C . THR B 1 48 ? 19.141 6.543 0.024 1 96.38 48 THR B C 1
ATOM 1637 O O . THR B 1 48 ? 20.234 6.219 0.513 1 96.38 48 THR B O 1
ATOM 1640 N N . TRP B 1 49 ? 18.781 6.312 -1.214 1 96.12 49 TRP B N 1
ATOM 1641 C CA . TRP B 1 49 ? 19.766 5.758 -2.145 1 96.12 49 TRP B CA 1
ATOM 1642 C C . TRP B 1 49 ? 19.453 6.18 -3.576 1 96.12 49 TRP B C 1
ATOM 1644 O O . TRP B 1 49 ? 18.312 6.531 -3.893 1 96.12 49 TRP B O 1
ATOM 1654 N N . PRO B 1 50 ? 20.453 6.184 -4.395 1 96.12 50 PRO B N 1
ATOM 1655 C CA . PRO B 1 50 ? 20.234 6.555 -5.797 1 96.12 50 PRO B CA 1
ATOM 1656 C C . PRO B 1 50 ? 19.719 5.395 -6.641 1 96.12 50 PRO B C 1
ATOM 1658 O O . PRO B 1 50 ? 19.984 4.23 -6.324 1 96.12 50 PRO B O 1
ATOM 1661 N N . TYR B 1 51 ? 18.969 5.742 -7.664 1 95.56 51 TYR B N 1
ATOM 1662 C CA . TYR B 1 51 ? 18.547 4.852 -8.742 1 95.56 51 TYR B CA 1
ATOM 1663 C C . TYR B 1 51 ? 18.484 5.594 -10.07 1 95.56 51 TYR B C 1
ATOM 1665 O O . TYR B 1 51 ? 17.484 6.266 -10.359 1 95.56 51 TYR B O 1
ATOM 1673 N N . GLY B 1 52 ? 19.531 5.383 -10.898 1 94.31 52 GLY B N 1
ATOM 1674 C CA . GLY B 1 52 ? 19.609 6.246 -12.062 1 94.31 52 GLY B CA 1
ATOM 1675 C C . GLY B 1 52 ? 19.531 7.723 -11.719 1 94.31 52 GLY B C 1
ATOM 1676 O O . GLY B 1 52 ? 20.312 8.211 -10.891 1 94.31 52 GLY B O 1
ATOM 1677 N N . ASP B 1 53 ? 18.578 8.414 -12.344 1 96.44 53 ASP B N 1
ATOM 1678 C CA . ASP B 1 53 ? 18.391 9.844 -12.102 1 96.44 53 ASP B CA 1
ATOM 1679 C C . ASP B 1 53 ? 17.406 10.086 -10.953 1 96.44 53 ASP B C 1
ATOM 1681 O O . ASP B 1 53 ? 17.062 11.227 -10.672 1 96.44 53 ASP B O 1
ATOM 1685 N N . LEU B 1 54 ? 17.047 9.023 -10.336 1 98.38 54 LEU B N 1
ATOM 1686 C CA . LEU B 1 54 ? 16.094 9.156 -9.242 1 98.38 54 LEU B CA 1
ATOM 1687 C C . LEU B 1 54 ? 16.781 9.062 -7.891 1 98.38 54 LEU B C 1
ATOM 1689 O O . LEU B 1 54 ? 17.891 8.523 -7.789 1 98.38 54 LEU B O 1
ATOM 1693 N N . THR B 1 55 ? 16.172 9.633 -6.906 1 98.69 55 THR B N 1
ATOM 1694 C CA . THR B 1 55 ? 16.484 9.422 -5.496 1 98.69 55 THR B CA 1
ATOM 1695 C C . THR B 1 55 ? 15.359 8.633 -4.816 1 98.69 55 THR B C 1
ATOM 1697 O O . THR B 1 55 ? 14.203 9.047 -4.836 1 98.69 55 THR B O 1
ATOM 1700 N N . LEU B 1 56 ? 15.695 7.523 -4.289 1 98.38 56 LEU B N 1
ATOM 1701 C CA . LEU B 1 56 ? 14.742 6.688 -3.572 1 98.38 56 LEU B CA 1
ATOM 1702 C C . LEU B 1 56 ? 14.922 6.82 -2.064 1 98.38 56 LEU B C 1
ATOM 1704 O O . LEU B 1 56 ? 16.016 7.16 -1.595 1 98.38 56 LEU B O 1
ATOM 1708 N N . ALA B 1 57 ? 13.875 6.543 -1.347 1 98.12 57 ALA B N 1
ATOM 1709 C CA . ALA B 1 57 ? 13.938 6.566 0.112 1 98.12 57 ALA B CA 1
ATOM 1710 C C . ALA B 1 57 ? 12.828 5.727 0.724 1 98.12 57 ALA B C 1
ATOM 1712 O O . ALA B 1 57 ? 11.727 5.641 0.168 1 98.12 57 ALA B O 1
ATOM 1713 N N . TYR B 1 58 ? 13.102 5.117 1.821 1 97.12 58 TYR B N 1
ATOM 1714 C CA . TYR B 1 58 ? 12.062 4.641 2.721 1 97.12 58 TYR B CA 1
ATOM 1715 C C . TYR B 1 58 ? 11.734 5.684 3.781 1 97.12 58 TYR B C 1
ATOM 1717 O O . TYR B 1 58 ? 12.641 6.262 4.391 1 97.12 58 TYR B O 1
ATOM 1725 N N . VAL B 1 59 ? 10.477 5.895 3.961 1 97.75 59 VAL B N 1
ATOM 1726 C CA . VAL B 1 59 ? 10.031 6.746 5.055 1 97.75 59 VAL B CA 1
ATOM 1727 C C . VAL B 1 59 ? 9.062 5.98 5.949 1 97.75 59 VAL B C 1
ATOM 1729 O O . VAL B 1 59 ? 8.344 5.09 5.48 1 97.75 59 VAL B O 1
ATOM 1732 N N . LEU B 1 60 ? 9.023 6.297 7.219 1 96.75 60 LEU B N 1
ATOM 1733 C CA . LEU B 1 60 ? 8.242 5.621 8.25 1 96.75 60 LEU B CA 1
ATOM 1734 C C . LEU B 1 60 ? 7.363 6.609 9.008 1 96.75 60 LEU B C 1
ATOM 1736 O O . LEU B 1 60 ? 7.719 7.785 9.141 1 96.75 60 LEU B O 1
ATOM 1740 N N . PRO B 1 61 ? 6.207 6.105 9.555 1 97.56 61 PRO B N 1
ATOM 1741 C CA . PRO B 1 61 ? 5.426 6.969 10.445 1 97.56 61 PRO B CA 1
ATOM 1742 C C . PRO B 1 61 ? 6.215 7.41 11.68 1 97.56 61 PRO B C 1
ATOM 1744 O O . PRO B 1 61 ? 7.258 6.832 11.992 1 97.56 61 PRO B O 1
ATOM 1747 N N . PRO B 1 62 ? 5.727 8.438 12.344 1 97.94 62 PRO B N 1
ATOM 1748 C CA . PRO B 1 62 ? 6.48 9.016 13.461 1 97.94 62 PRO B CA 1
ATOM 1749 C C . PRO B 1 62 ? 6.797 7.992 14.547 1 97.94 62 PRO B C 1
ATOM 1751 O O . PRO B 1 62 ? 7.887 8.016 15.125 1 97.94 62 PRO B O 1
ATOM 1754 N N . ASP B 1 63 ? 5.887 7.055 14.75 1 97.75 63 ASP B N 1
ATOM 1755 C CA . ASP B 1 63 ? 6.062 6.191 15.906 1 97.75 63 ASP B CA 1
ATOM 1756 C C . ASP B 1 63 ? 5.777 4.734 15.555 1 97.75 63 ASP B C 1
ATOM 1758 O O . ASP B 1 63 ? 5.141 4.016 16.328 1 97.75 63 ASP B O 1
ATOM 1762 N N . HIS B 1 64 ? 6.074 4.32 14.359 1 93.94 64 HIS B N 1
ATOM 1763 C CA . HIS B 1 64 ? 5.91 2.949 13.891 1 93.94 64 HIS B CA 1
ATOM 1764 C C . HIS B 1 64 ? 7.047 2.547 12.953 1 93.94 64 HIS B C 1
ATOM 1766 O O . HIS B 1 64 ? 7.41 3.307 12.055 1 93.94 64 HIS B O 1
ATOM 1772 N N . ASP B 1 65 ? 7.555 1.301 13.156 1 93.19 65 ASP B N 1
ATOM 1773 C CA . ASP B 1 65 ? 8.789 0.951 12.453 1 93.19 65 ASP B CA 1
ATOM 1774 C C . ASP B 1 65 ? 8.539 -0.168 11.445 1 93.19 65 ASP B C 1
ATOM 1776 O O . ASP B 1 65 ? 9.43 -0.503 10.656 1 93.19 65 ASP B O 1
ATOM 1780 N N . ASP B 1 66 ? 7.418 -0.793 11.414 1 86.56 66 ASP B N 1
ATOM 1781 C CA . ASP B 1 66 ? 7.254 -2.027 10.648 1 86.56 66 ASP B CA 1
ATOM 1782 C C . ASP B 1 66 ? 6.516 -1.769 9.336 1 86.56 66 ASP B C 1
ATOM 1784 O O . ASP B 1 66 ? 6.016 -2.701 8.703 1 86.56 66 ASP B O 1
ATOM 1788 N N . PHE B 1 67 ? 6.34 -0.604 8.953 1 86.56 67 PHE B N 1
ATOM 1789 C CA . PHE B 1 67 ? 5.754 -0.224 7.676 1 86.56 67 PHE B CA 1
ATOM 1790 C C . PHE B 1 67 ? 6.492 0.967 7.074 1 86.56 67 PHE B C 1
ATOM 1792 O O . PHE B 1 67 ? 6.871 1.895 7.793 1 86.56 67 PHE B O 1
ATOM 1799 N N . HIS B 1 68 ? 6.633 0.949 5.727 1 93.44 68 HIS B N 1
ATOM 1800 C CA . HIS B 1 68 ? 7.324 2.006 5 1 93.44 68 HIS B CA 1
ATOM 1801 C C . HIS B 1 68 ? 6.504 2.484 3.807 1 93.44 68 HIS B C 1
ATOM 1803 O O . HIS B 1 68 ? 5.695 1.729 3.26 1 93.44 68 HIS B O 1
ATOM 1809 N N . LEU B 1 69 ? 6.605 3.664 3.533 1 97.88 69 LEU B N 1
ATOM 1810 C CA . LEU B 1 69 ? 6.402 4.141 2.168 1 97.88 69 LEU B CA 1
ATOM 1811 C C . LEU B 1 69 ? 7.734 4.285 1.441 1 97.88 69 LEU B C 1
ATOM 1813 O O . LEU B 1 69 ? 8.75 4.605 2.061 1 97.88 69 LEU B O 1
ATOM 1817 N N . GLU B 1 70 ? 7.699 4.016 0.239 1 98.56 70 GLU B N 1
ATOM 1818 C CA . GLU B 1 70 ? 8.867 4.25 -0.598 1 98.56 70 GLU B CA 1
ATOM 1819 C C . GLU B 1 70 ? 8.648 5.43 -1.539 1 98.56 70 GLU B C 1
ATOM 1821 O O . GLU B 1 70 ? 7.68 5.453 -2.301 1 98.56 70 GLU B O 1
ATOM 1826 N N . ILE B 1 71 ? 9.516 6.398 -1.414 1 98.75 71 ILE B N 1
ATOM 1827 C CA . ILE B 1 71 ? 9.562 7.531 -2.332 1 98.75 71 ILE B CA 1
ATOM 1828 C C . ILE B 1 71 ? 10.469 7.195 -3.52 1 98.75 71 ILE B C 1
ATOM 1830 O O . ILE B 1 71 ? 11.617 6.797 -3.34 1 98.75 71 ILE B O 1
ATOM 1834 N N . LEU B 1 72 ? 9.93 7.266 -4.699 1 98.81 72 LEU B N 1
ATOM 1835 C CA . LEU B 1 72 ? 10.656 7.191 -5.961 1 98.81 72 LEU B CA 1
ATOM 1836 C C . LEU B 1 72 ? 10.641 8.539 -6.676 1 98.81 72 LEU B C 1
ATOM 1838 O O . LEU B 1 72 ? 9.703 8.844 -7.418 1 98.81 72 LEU B O 1
ATOM 1842 N N . ALA B 1 73 ? 11.75 9.289 -6.516 1 98.88 73 ALA B N 1
ATOM 1843 C CA . ALA B 1 73 ? 11.562 10.695 -6.875 1 98.88 73 ALA B CA 1
ATOM 1844 C C . ALA B 1 73 ? 12.633 11.156 -7.863 1 98.88 73 ALA B C 1
ATOM 1846 O O . ALA B 1 73 ? 13.812 10.836 -7.703 1 98.88 73 ALA B O 1
ATOM 1847 N N . GLY B 1 74 ? 12.219 11.906 -8.773 1 98.69 74 GLY B N 1
ATOM 1848 C CA . GLY B 1 74 ? 13.078 12.531 -9.766 1 98.69 74 GLY B CA 1
ATOM 1849 C C . GLY B 1 74 ? 12.344 12.922 -11.039 1 98.69 74 GLY B C 1
ATOM 1850 O O . GLY B 1 74 ? 11.125 12.766 -11.125 1 98.69 74 GLY B O 1
ATOM 1851 N N . PRO B 1 75 ? 13.047 13.438 -12.031 1 97.56 75 PRO B N 1
ATOM 1852 C CA . PRO B 1 75 ? 12.398 13.922 -13.25 1 97.56 75 PRO B CA 1
ATOM 1853 C C . PRO B 1 75 ? 11.93 12.789 -14.164 1 97.56 75 PRO B C 1
ATOM 1855 O O . PRO B 1 75 ? 12.273 11.633 -13.938 1 97.56 75 PRO B O 1
ATOM 1858 N N . GLY B 1 76 ? 11.023 13.148 -15.156 1 97.44 76 GLY B N 1
ATOM 1859 C CA . GLY B 1 76 ? 10.797 12.266 -16.297 1 97.44 76 GLY B CA 1
ATOM 1860 C C . GLY B 1 76 ? 9.43 11.602 -16.266 1 97.44 76 GLY B C 1
ATOM 1861 O O . GLY B 1 76 ? 9 11.023 -17.266 1 97.44 76 GLY B O 1
ATOM 1862 N N . ALA B 1 77 ? 8.711 11.633 -15.172 1 97.62 77 ALA B N 1
ATOM 1863 C CA . ALA B 1 77 ? 7.414 10.961 -15.094 1 97.62 77 ALA B CA 1
ATOM 1864 C C . ALA B 1 77 ? 6.285 11.891 -15.516 1 97.62 77 ALA B C 1
ATOM 1866 O O . ALA B 1 77 ? 6.309 13.086 -15.219 1 97.62 77 ALA B O 1
ATOM 1867 N N . THR B 1 78 ? 5.344 11.32 -16.203 1 97.62 78 THR B N 1
ATOM 1868 C CA . THR B 1 78 ? 4.133 12.07 -16.516 1 97.62 78 THR B CA 1
ATOM 1869 C C . THR B 1 78 ? 3.355 12.383 -15.234 1 97.62 78 THR B C 1
ATOM 1871 O O . THR B 1 78 ? 3.375 11.602 -14.281 1 97.62 78 THR B O 1
ATOM 1874 N N . THR B 1 79 ? 2.674 13.547 -15.289 1 96.31 79 THR B N 1
ATOM 1875 C CA . THR B 1 79 ? 1.86 13.93 -14.141 1 96.31 79 THR B CA 1
ATOM 1876 C C . THR B 1 79 ? 0.6 13.078 -14.062 1 96.31 79 THR B C 1
ATOM 1878 O O . THR B 1 79 ? 0.012 12.734 -15.086 1 96.31 79 THR B O 1
ATOM 1881 N N . GLN B 1 80 ? 0.218 12.719 -12.898 1 95.69 80 GLN B N 1
ATOM 1882 C CA . GLN B 1 80 ? -1.004 11.938 -12.719 1 95.69 80 GLN B CA 1
ATOM 1883 C C . GLN B 1 80 ? -2.236 12.844 -12.727 1 95.69 80 GLN B C 1
ATOM 1885 O O . GLN B 1 80 ? -2.129 14.047 -12.508 1 95.69 80 GLN B O 1
ATOM 1890 N N . THR B 1 81 ? -3.35 12.18 -12.93 1 94.75 81 THR B N 1
ATOM 1891 C CA . THR B 1 81 ? -4.625 12.867 -12.758 1 94.75 81 THR B CA 1
ATOM 1892 C C . THR B 1 81 ? -4.914 13.125 -11.281 1 94.75 81 THR B C 1
ATOM 1894 O O . THR B 1 81 ? -4.742 12.234 -10.453 1 94.75 81 THR B O 1
ATOM 1897 N N . VAL B 1 82 ? -5.281 14.328 -11.008 1 96.69 82 VAL B N 1
ATOM 1898 C CA . VAL B 1 82 ? -5.723 14.664 -9.664 1 96.69 82 VAL B CA 1
ATOM 1899 C C . VAL B 1 82 ? -7.246 14.656 -9.594 1 96.69 82 VAL B C 1
ATOM 1901 O O . VAL B 1 82 ? -7.91 15.359 -10.367 1 96.69 82 VAL B O 1
ATOM 1904 N N . PHE B 1 83 ? -7.797 13.883 -8.695 1 96.69 83 PHE B N 1
ATOM 1905 C CA . PHE B 1 83 ? -9.242 13.727 -8.594 1 96.69 83 PHE B CA 1
ATOM 1906 C C . PHE B 1 83 ? -9.805 14.617 -7.484 1 96.69 83 PHE B C 1
ATOM 1908 O O . PHE B 1 83 ? -9.148 14.82 -6.461 1 96.69 83 PHE B O 1
ATOM 1915 N N . ASP B 1 84 ? -11.023 15.039 -7.602 1 94.38 84 ASP B N 1
ATOM 1916 C CA . ASP B 1 84 ? -11.656 15.969 -6.664 1 94.38 84 ASP B CA 1
ATOM 1917 C C . ASP B 1 84 ? -12.07 15.25 -5.379 1 94.38 84 ASP B C 1
ATOM 1919 O O . ASP B 1 84 ? -12.125 15.859 -4.312 1 94.38 84 ASP B O 1
ATOM 1923 N N . ASP B 1 85 ? -12.445 14.016 -5.547 1 95.69 85 ASP B N 1
ATOM 1924 C CA . ASP B 1 85 ? -12.867 13.211 -4.402 1 95.69 85 ASP B CA 1
ATOM 1925 C C . ASP B 1 85 ? -12.633 11.727 -4.66 1 95.69 85 ASP B C 1
ATOM 1927 O O . ASP B 1 85 ? -12.18 11.344 -5.742 1 95.69 85 ASP B O 1
ATOM 1931 N N . VAL B 1 86 ? -12.938 10.945 -3.691 1 94.75 86 VAL B N 1
ATOM 1932 C CA . VAL B 1 86 ? -12.672 9.508 -3.738 1 94.75 86 VAL B CA 1
ATOM 1933 C C . VAL B 1 86 ? -13.531 8.859 -4.82 1 94.75 86 VAL B C 1
ATOM 1935 O O . VAL B 1 86 ? -13.055 8.008 -5.57 1 94.75 86 VAL B O 1
ATOM 1938 N N . ASP B 1 87 ? -14.773 9.266 -4.902 1 96.12 87 ASP B N 1
ATOM 1939 C CA . ASP B 1 87 ? -15.656 8.688 -5.906 1 96.12 87 ASP B CA 1
ATOM 1940 C C . ASP B 1 87 ? -15.109 8.914 -7.316 1 96.12 87 ASP B C 1
ATOM 1942 O O . ASP B 1 87 ? -15.102 7.996 -8.141 1 96.12 87 ASP B O 1
ATOM 1946 N N . ALA B 1 88 ? -14.719 10.109 -7.566 1 97.19 88 ALA B N 1
ATOM 1947 C CA . ALA B 1 88 ? -14.133 10.422 -8.867 1 97.19 88 ALA B CA 1
ATOM 1948 C C . ALA B 1 88 ? -12.898 9.562 -9.141 1 97.19 88 ALA B C 1
ATOM 1950 O O . ALA B 1 88 ? -12.664 9.148 -10.273 1 97.19 88 ALA B O 1
ATOM 1951 N N . SER B 1 89 ? -12.117 9.266 -8.156 1 97.31 89 SER B N 1
ATOM 1952 C CA . SER B 1 89 ? -10.883 8.492 -8.305 1 97.31 89 SER B CA 1
ATOM 1953 C C . SER B 1 89 ? -11.188 7.043 -8.664 1 97.31 89 SER B C 1
ATOM 1955 O O . SER B 1 89 ? -10.32 6.34 -9.188 1 97.31 89 SER B O 1
ATOM 1957 N N . LEU B 1 90 ? -12.367 6.566 -8.406 1 98 90 LEU B N 1
ATOM 1958 C CA . LEU B 1 90 ? -12.766 5.191 -8.695 1 98 90 LEU B CA 1
ATOM 1959 C C . LEU B 1 90 ? -13.031 5.004 -10.188 1 98 90 LEU B C 1
ATOM 1961 O O . LEU B 1 90 ? -13.281 3.885 -10.641 1 98 90 LEU B O 1
ATOM 1965 N N . GLY B 1 91 ? -12.961 6.031 -10.93 1 97.69 91 GLY B N 1
ATOM 1966 C CA . GLY B 1 91 ? -13.117 5.969 -12.375 1 97.69 91 GLY B CA 1
ATOM 1967 C C . GLY B 1 91 ? -11.867 5.5 -13.086 1 97.69 91 GLY B C 1
ATOM 1968 O O . GLY B 1 91 ? -11.867 5.344 -14.312 1 97.69 91 GLY B O 1
ATOM 1969 N N . GLU B 1 92 ? -10.812 5.27 -12.375 1 97.75 92 GLU B N 1
ATOM 1970 C CA . GLU B 1 92 ? -9.555 4.801 -12.945 1 97.75 92 GLU B CA 1
ATOM 1971 C C . GLU B 1 92 ? -9.078 3.523 -12.258 1 97.75 92 GLU B C 1
ATOM 1973 O O . GLU B 1 92 ? -9.062 3.445 -11.023 1 97.75 92 GLU B O 1
ATOM 1978 N N . SER B 1 93 ? -8.727 2.502 -13.102 1 98.25 93 SER B N 1
ATOM 1979 C CA . SER B 1 93 ? -8.25 1.236 -12.555 1 98.25 93 SER B CA 1
ATOM 1980 C C . SER B 1 93 ? -6.844 1.378 -11.977 1 98.25 93 SER B C 1
ATOM 1982 O O . SER B 1 93 ? -6.117 2.312 -12.32 1 98.25 93 SER B O 1
ATOM 1984 N N . GLY B 1 94 ? -6.48 0.383 -11.125 1 98.31 94 GLY B N 1
ATOM 1985 C CA . GLY B 1 94 ? -5.141 0.347 -10.57 1 98.31 94 GLY B CA 1
ATOM 1986 C C . GLY B 1 94 ? -5.082 0.791 -9.125 1 98.31 94 GLY B C 1
ATOM 1987 O O . GLY B 1 94 ? -6.109 0.838 -8.438 1 98.31 94 GLY B O 1
ATOM 1988 N N . PHE B 1 95 ? -3.918 0.99 -8.609 1 98.62 95 PHE B N 1
ATOM 1989 C CA . PHE B 1 95 ? -3.736 1.435 -7.23 1 98.62 95 PHE B CA 1
ATOM 1990 C C . PHE B 1 95 ? -4.48 2.74 -6.98 1 98.62 95 PHE B C 1
ATOM 1992 O O . PHE B 1 95 ? -4.398 3.672 -7.785 1 98.62 95 PHE B O 1
ATOM 1999 N N . ASN B 1 96 ? -5.199 2.787 -5.859 1 98.62 96 ASN B N 1
ATOM 2000 C CA . ASN B 1 96 ? -6.098 3.914 -5.633 1 98.62 96 ASN B CA 1
ATOM 2001 C C . ASN B 1 96 ? -5.676 4.73 -4.414 1 98.62 96 ASN B C 1
ATOM 2003 O O . ASN B 1 96 ? -5.566 5.957 -4.492 1 98.62 96 ASN B O 1
ATOM 2007 N N . HIS B 1 97 ? -5.5 4.105 -3.252 1 98.56 97 HIS B N 1
ATOM 2008 C CA . HIS B 1 97 ? -5.102 4.836 -2.055 1 98.56 97 HIS B CA 1
ATOM 2009 C C . HIS B 1 97 ? -4.414 3.918 -1.051 1 98.56 97 HIS B C 1
ATOM 2011 O O . HIS B 1 97 ? -4.461 2.695 -1.191 1 98.56 97 HIS B O 1
ATOM 2017 N N . VAL B 1 98 ? -3.74 4.531 -0.111 1 98.25 98 VAL B N 1
ATOM 2018 C CA . VAL B 1 98 ? -3.219 3.881 1.086 1 98.25 98 VAL B CA 1
ATOM 2019 C C . VAL B 1 98 ? -4.035 4.309 2.305 1 98.25 98 VAL B C 1
ATOM 2021 O O . VAL B 1 98 ? -4.348 5.492 2.465 1 98.25 98 VAL B O 1
ATOM 2024 N N . CYS B 1 99 ? -4.367 3.34 3.086 1 97.81 99 CYS B N 1
ATOM 2025 C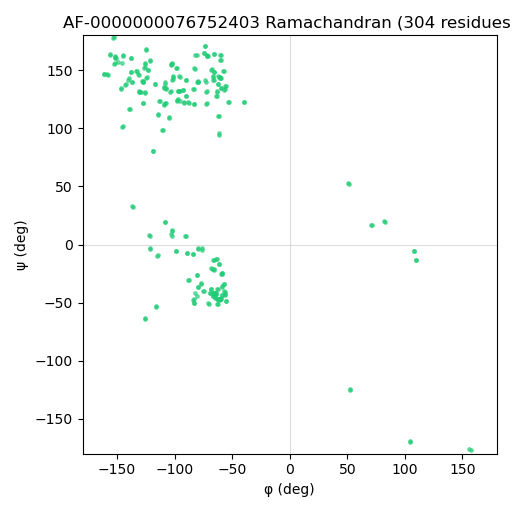 CA . CYS B 1 99 ? -5.117 3.637 4.301 1 97.81 99 CYS B CA 1
ATOM 2026 C C . CYS B 1 99 ? -4.223 3.557 5.531 1 97.81 99 CYS B C 1
ATOM 2028 O O . CYS B 1 99 ? -3.496 2.576 5.711 1 97.81 99 CYS B O 1
ATOM 2030 N N . LEU B 1 100 ? -4.316 4.559 6.324 1 97.31 100 LEU B N 1
ATOM 2031 C CA . LEU B 1 100 ? -3.629 4.676 7.605 1 97.31 100 LEU B CA 1
ATOM 2032 C C . LEU B 1 100 ? -4.625 4.648 8.758 1 97.31 100 LEU B C 1
ATOM 2034 O O . LEU B 1 100 ? -5.562 5.445 8.797 1 97.31 100 LEU B O 1
ATOM 2038 N N . GLU B 1 101 ? -4.391 3.717 9.617 1 96.56 101 GLU B N 1
ATOM 2039 C CA . GLU B 1 101 ? -5.211 3.662 10.82 1 96.56 101 GLU B CA 1
ATOM 2040 C C . GLU B 1 101 ? -4.734 4.676 11.859 1 96.56 101 GLU B C 1
ATOM 2042 O O . GLU B 1 101 ? -3.531 4.848 12.055 1 96.56 101 GLU B O 1
ATOM 2047 N N . VAL B 1 102 ? -5.668 5.316 12.523 1 97.75 102 VAL B N 1
ATOM 2048 C CA . VAL B 1 102 ? -5.355 6.305 13.555 1 97.75 102 VAL B CA 1
ATOM 2049 C C . VAL B 1 102 ? -6.285 6.113 14.75 1 97.75 102 VAL B C 1
ATOM 2051 O O . VAL B 1 102 ? -7.336 5.48 14.633 1 97.75 102 VAL B O 1
ATOM 2054 N N . ARG B 1 103 ? -5.82 6.664 15.828 1 97.25 103 ARG B N 1
ATOM 2055 C CA . ARG B 1 103 ? -6.648 6.609 17.031 1 97.25 103 ARG B CA 1
ATOM 2056 C C . ARG B 1 103 ? -7.883 7.496 16.875 1 97.25 103 ARG B C 1
ATOM 2058 O O . ARG B 1 103 ? -8.969 7.137 17.344 1 97.25 103 ARG B O 1
ATOM 2065 N N . SER B 1 104 ? -7.711 8.648 16.328 1 97.69 104 SER B N 1
ATOM 2066 C CA . SER B 1 104 ? -8.797 9.609 16.125 1 97.69 104 SER B CA 1
ATOM 2067 C C . SER B 1 104 ? -8.68 10.281 14.758 1 97.69 104 SER B C 1
ATOM 2069 O O . SER B 1 104 ? -7.73 11.023 14.508 1 97.69 104 SER B O 1
ATOM 2071 N N . VAL B 1 105 ? -9.711 10.031 13.93 1 98.12 105 VAL B N 1
ATOM 2072 C CA . VAL B 1 105 ? -9.773 10.672 12.617 1 98.12 105 VAL B CA 1
ATOM 2073 C C . VAL B 1 105 ? -9.906 12.18 12.781 1 98.12 105 VAL B C 1
ATOM 2075 O O . VAL B 1 105 ? -9.195 12.953 12.141 1 98.12 105 VAL B O 1
ATOM 2078 N N . ASP B 1 106 ? -10.742 12.594 13.719 1 97.81 106 ASP B N 1
ATOM 2079 C CA . ASP B 1 106 ? -11.008 14.023 13.898 1 97.81 106 ASP B CA 1
ATOM 2080 C C . ASP B 1 106 ? -9.758 14.766 14.352 1 97.81 106 ASP B C 1
ATOM 2082 O O . ASP B 1 106 ? -9.43 15.82 13.812 1 97.81 106 ASP B O 1
ATOM 2086 N N . ALA B 1 107 ? -9.078 14.219 15.289 1 98.25 107 ALA B N 1
ATOM 2087 C CA . ALA B 1 107 ? -7.871 14.859 15.797 1 98.25 107 ALA B CA 1
ATOM 2088 C C . ALA B 1 107 ? -6.785 14.914 14.727 1 98.25 107 ALA B C 1
ATOM 2090 O O . ALA B 1 107 ? -6.086 15.922 14.586 1 98.25 107 ALA B O 1
ATOM 2091 N N . THR B 1 108 ? -6.668 13.828 14.008 1 98.38 108 THR B N 1
ATOM 2092 C CA . THR B 1 108 ? -5.66 13.758 12.961 1 98.38 108 THR B CA 1
ATOM 2093 C C . THR B 1 108 ? -5.953 14.773 11.859 1 98.38 108 THR B C 1
ATOM 2095 O O . THR B 1 108 ? -5.047 15.477 11.398 1 98.38 108 THR B O 1
ATOM 2098 N N . LEU B 1 109 ? -7.172 14.914 11.484 1 97.94 109 LEU B N 1
ATOM 2099 C CA . LEU B 1 109 ? -7.562 15.852 10.438 1 97.94 109 LEU B CA 1
ATOM 2100 C C . LEU B 1 109 ? -7.324 17.297 10.891 1 97.94 109 LEU B C 1
ATOM 2102 O O . LEU B 1 109 ? -6.895 18.125 10.094 1 97.94 109 LEU B O 1
ATOM 2106 N N . ALA B 1 110 ? -7.68 17.547 12.117 1 98.25 110 ALA B N 1
ATOM 2107 C CA . ALA B 1 110 ? -7.457 18.891 12.641 1 98.25 110 ALA B CA 1
ATOM 2108 C C . ALA B 1 110 ? -5.988 19.297 12.523 1 98.25 110 ALA B C 1
ATOM 2110 O O . ALA B 1 110 ? -5.672 20.422 12.117 1 98.25 110 ALA B O 1
ATOM 2111 N N . GLU B 1 111 ? -5.137 18.359 12.859 1 98.69 111 GLU B N 1
ATOM 2112 C CA . GLU B 1 111 ? -3.705 18.625 12.758 1 98.69 111 GLU B CA 1
ATOM 2113 C C . GLU B 1 111 ? -3.275 18.797 11.305 1 98.69 111 GLU B C 1
ATOM 2115 O O . GLU B 1 111 ? -2.496 19.703 10.984 1 98.69 111 GLU B O 1
ATOM 2120 N N . LEU B 1 112 ? -3.756 17.938 10.422 1 98.69 112 LEU B N 1
ATOM 2121 C CA . LEU B 1 112 ? -3.436 18.047 9.008 1 98.69 112 LEU B CA 1
ATOM 2122 C C . LEU B 1 112 ? -3.869 19.391 8.445 1 98.69 112 LEU B C 1
ATOM 2124 O O . LEU B 1 112 ? -3.109 20.031 7.719 1 98.69 112 LEU B O 1
ATOM 2128 N N . ARG B 1 113 ? -5.02 19.828 8.797 1 98.12 113 ARG B N 1
ATOM 2129 C CA . ARG B 1 113 ? -5.52 21.125 8.359 1 98.12 113 ARG B CA 1
ATOM 2130 C C . ARG B 1 113 ? -4.629 22.25 8.859 1 98.12 113 ARG B C 1
ATOM 2132 O O . ARG B 1 113 ? -4.293 23.156 8.102 1 98.12 113 ARG B O 1
ATOM 2139 N N . ALA B 1 114 ? -4.316 22.172 10.086 1 98.56 114 ALA B N 1
ATOM 2140 C CA . ALA B 1 114 ? -3.486 23.203 10.695 1 98.56 114 ALA B CA 1
ATOM 2141 C C . ALA B 1 114 ? -2.141 23.312 9.984 1 98.56 114 ALA B C 1
ATOM 2143 O O . ALA B 1 114 ? -1.541 24.391 9.953 1 98.56 114 ALA B O 1
ATOM 2144 N N . ARG B 1 115 ? -1.757 22.219 9.344 1 98.62 115 ARG B N 1
ATOM 2145 C CA . ARG B 1 115 ? -0.455 22.203 8.688 1 98.62 115 ARG B CA 1
ATOM 2146 C C . ARG B 1 115 ? -0.598 22.375 7.18 1 98.62 115 ARG B C 1
ATOM 2148 O O . ARG B 1 115 ? 0.351 22.156 6.426 1 98.62 115 ARG B O 1
ATOM 2155 N N . GLY B 1 116 ? -1.754 22.672 6.773 1 98.44 116 GLY B N 1
ATOM 2156 C CA . GLY B 1 116 ? -1.985 23.062 5.391 1 98.44 116 GLY B CA 1
ATOM 2157 C C . GLY B 1 116 ? -2.109 21.875 4.453 1 98.44 116 GLY B C 1
ATOM 2158 O O . GLY B 1 116 ? -1.895 22 3.246 1 98.44 116 GLY B O 1
ATOM 2159 N N . VAL B 1 117 ? -2.396 20.719 4.965 1 98.62 117 VAL B N 1
ATOM 2160 C CA . VAL B 1 117 ? -2.584 19.547 4.129 1 98.62 117 VAL B CA 1
ATOM 2161 C C . VAL B 1 117 ? -3.986 19.547 3.525 1 98.62 117 VAL B C 1
ATOM 2163 O O . VAL B 1 117 ? -4.957 19.906 4.203 1 98.62 117 VAL B O 1
ATOM 2166 N N . ASP B 1 118 ? -4.078 19.156 2.254 1 98.06 118 ASP B N 1
ATOM 2167 C CA . ASP B 1 118 ? -5.348 19.125 1.53 1 98.06 118 ASP B CA 1
ATOM 2168 C C . ASP B 1 118 ? -6.242 18 2.025 1 98.06 118 ASP B C 1
ATOM 2170 O O . ASP B 1 118 ? -5.855 16.828 1.984 1 98.06 118 ASP B O 1
ATOM 2174 N N . ILE B 1 119 ? -7.422 18.344 2.486 1 97.81 119 ILE B N 1
ATOM 2175 C CA . ILE B 1 119 ? -8.414 17.359 2.912 1 97.81 119 ILE B CA 1
ATOM 2176 C C . ILE B 1 119 ? -9.406 17.109 1.781 1 97.81 119 ILE B C 1
ATOM 2178 O O . ILE B 1 119 ? -10.023 18.031 1.27 1 97.81 119 ILE B O 1
ATOM 2182 N N . VAL B 1 120 ? -9.57 15.891 1.404 1 96.38 120 VAL B N 1
ATOM 2183 C CA . VAL B 1 120 ? -10.367 15.523 0.24 1 96.38 120 VAL B CA 1
ATOM 2184 C C . VAL B 1 120 ? -11.844 15.484 0.62 1 96.38 120 VAL B C 1
ATOM 2186 O O . VAL B 1 120 ? -12.703 15.867 -0.174 1 96.38 120 VAL B O 1
ATOM 2189 N N . ASN B 1 121 ? -12.148 14.953 1.776 1 92.12 121 ASN B N 1
ATOM 2190 C CA . ASN B 1 121 ? -13.516 14.906 2.281 1 92.12 121 ASN B CA 1
ATOM 2191 C C . ASN B 1 121 ? -13.555 14.977 3.805 1 92.12 121 ASN B C 1
ATOM 2193 O O . ASN B 1 121 ? -12.586 14.602 4.473 1 92.12 121 ASN B O 1
ATOM 21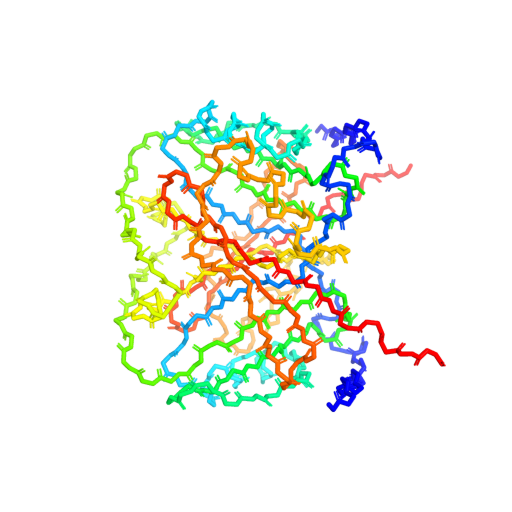97 N N . GLU B 1 122 ? -14.727 15.422 4.254 1 91.12 122 GLU B N 1
ATOM 2198 C CA . GLU B 1 122 ? -14.984 15.367 5.688 1 91.12 122 GLU B CA 1
ATOM 2199 C C . GLU B 1 122 ? -15.195 13.93 6.152 1 91.12 122 GLU B C 1
ATOM 2201 O O . GLU B 1 122 ? -15.5 13.047 5.348 1 91.12 122 GLU B O 1
ATOM 2206 N N . PRO B 1 123 ? -15.062 13.766 7.453 1 95.44 123 PRO B N 1
ATOM 2207 C CA . PRO B 1 123 ? -15.203 12.406 7.973 1 95.44 123 PRO B CA 1
ATOM 2208 C C . PRO B 1 123 ? -16.594 11.82 7.723 1 95.44 123 PRO B C 1
ATOM 2210 O O . PRO B 1 123 ? -17.578 12.547 7.746 1 95.44 123 PRO B O 1
ATOM 2213 N N . PHE B 1 124 ? -16.547 10.539 7.48 1 93.06 124 PHE B N 1
ATOM 2214 C CA . PHE B 1 124 ? -17.781 9.789 7.32 1 93.06 124 PHE B CA 1
ATOM 2215 C C . PHE B 1 124 ? -17.641 8.375 7.883 1 93.06 124 PHE B C 1
ATOM 2217 O O . PHE B 1 124 ? -16.531 7.93 8.172 1 93.06 124 PHE B O 1
ATOM 2224 N N . GLU B 1 125 ? -18.828 7.766 8.094 1 92.12 125 GLU B N 1
ATOM 2225 C CA . GLU B 1 125 ? -18.844 6.426 8.68 1 92.12 125 GLU B CA 1
ATOM 2226 C C . GLU B 1 125 ? -19.25 5.375 7.645 1 92.12 125 GLU B C 1
ATOM 2228 O O . GLU B 1 125 ? -20.109 5.625 6.809 1 92.12 125 GLU B O 1
ATOM 2233 N N . ILE B 1 126 ? -18.562 4.277 7.691 1 90 126 ILE B N 1
ATOM 2234 C CA . ILE B 1 126 ? -18.984 3.09 6.957 1 90 126 ILE B CA 1
ATOM 2235 C C . ILE B 1 126 ? -19.359 1.98 7.934 1 90 126 ILE B C 1
ATOM 2237 O O . ILE B 1 126 ? -18.5 1.406 8.594 1 90 126 ILE B O 1
ATOM 2241 N N . ALA B 1 127 ? -20.594 1.645 7.992 1 87.44 127 ALA B N 1
ATOM 2242 C CA . ALA B 1 127 ? -21.125 0.678 8.953 1 87.44 127 ALA B CA 1
ATOM 2243 C C . ALA B 1 127 ? -20.609 -0.728 8.656 1 87.44 127 ALA B C 1
ATOM 2245 O O . ALA B 1 127 ? -20.312 -1.494 9.57 1 87.44 127 ALA B O 1
ATOM 2246 N N . ASP B 1 128 ? -20.5 -1.07 7.445 1 87.06 128 ASP B N 1
ATOM 2247 C CA . ASP B 1 128 ? -20.125 -2.418 7.02 1 87.06 128 ASP B CA 1
ATOM 2248 C C . ASP B 1 128 ? -18.75 -2.805 7.566 1 87.06 128 ASP B C 1
ATOM 2250 O O . ASP B 1 128 ? -18.453 -3.988 7.742 1 87.06 128 ASP B O 1
ATOM 2254 N N . ILE B 1 129 ? -17.938 -1.774 7.828 1 86.06 129 ILE B N 1
ATOM 2255 C CA . ILE B 1 129 ? -16.594 -2.08 8.328 1 86.06 129 ILE B CA 1
ATOM 2256 C C . ILE B 1 129 ? -16.391 -1.421 9.688 1 86.06 129 ILE B C 1
ATOM 2258 O O . ILE B 1 129 ? -15.258 -1.353 10.18 1 86.06 129 ILE B O 1
ATOM 2262 N N . SER B 1 130 ? -17.391 -0.861 10.234 1 88.5 130 SER B N 1
ATOM 2263 C CA . SER B 1 130 ? -17.359 -0.235 11.547 1 88.5 130 SER B CA 1
ATOM 2264 C C . SER B 1 130 ? -16.203 0.753 11.672 1 88.5 130 SER B C 1
ATOM 2266 O O . SER B 1 130 ? -15.43 0.691 12.625 1 88.5 130 SER B O 1
ATOM 2268 N N . ALA B 1 131 ? -16.141 1.648 10.727 1 92.62 131 ALA B N 1
ATOM 2269 C CA . ALA B 1 131 ? -15.016 2.568 10.703 1 92.62 131 ALA B CA 1
ATOM 2270 C C . ALA B 1 131 ? -15.469 3.994 10.406 1 92.62 131 ALA B C 1
ATOM 2272 O O . ALA B 1 131 ? -16.406 4.207 9.625 1 92.62 131 ALA B O 1
ATOM 2273 N N . ARG B 1 132 ? -14.891 4.914 11.07 1 95.81 132 ARG B N 1
ATOM 2274 C CA . ARG B 1 132 ? -14.914 6.324 10.688 1 95.81 132 ARG B CA 1
ATOM 2275 C C . ARG B 1 132 ? -13.734 6.66 9.781 1 95.81 132 ARG B C 1
ATOM 2277 O O . ARG B 1 132 ? -12.586 6.344 10.094 1 95.81 132 ARG B O 1
ATOM 2284 N N . LEU B 1 133 ? -14.055 7.266 8.664 1 97.12 133 LEU B N 1
ATOM 2285 C CA . LEU B 1 133 ? -13.039 7.449 7.625 1 97.12 133 LEU B CA 1
ATOM 2286 C C . LEU B 1 133 ? -12.938 8.914 7.223 1 97.12 133 LEU B C 1
ATOM 2288 O O . LEU B 1 133 ? -13.898 9.68 7.375 1 97.12 133 LEU B O 1
ATOM 2292 N N . ALA B 1 134 ? -11.836 9.289 6.723 1 97.75 134 ALA B N 1
ATOM 2293 C CA . ALA B 1 134 ? -11.562 10.531 5.996 1 97.75 134 ALA B CA 1
ATOM 2294 C C . ALA B 1 134 ? -10.422 10.344 5.004 1 97.75 134 ALA B C 1
ATOM 2296 O O . ALA B 1 134 ? -9.703 9.344 5.051 1 97.75 134 ALA B O 1
ATOM 2297 N N . PHE B 1 135 ? -10.367 11.273 4.055 1 98.5 135 PHE B N 1
ATOM 2298 C CA . PHE B 1 135 ? -9.281 11.219 3.084 1 98.5 135 PHE B CA 1
ATOM 2299 C C . PHE B 1 135 ? -8.555 12.562 3.016 1 98.5 135 PHE B C 1
ATOM 2301 O O . PHE B 1 135 ? -9.188 13.617 3.074 1 98.5 135 PHE B O 1
ATOM 2308 N N . PHE B 1 136 ? -7.234 12.492 2.902 1 98.44 136 PHE B N 1
ATOM 2309 C CA . PHE B 1 136 ? -6.402 13.625 2.531 1 98.44 136 PHE B CA 1
ATOM 2310 C C . PHE B 1 136 ? -5.543 13.297 1.318 1 98.44 136 PHE B C 1
ATOM 2312 O O . PHE B 1 136 ? -5.527 12.156 0.855 1 98.44 136 PHE B O 1
ATOM 2319 N N . ARG B 1 137 ? -4.922 14.297 0.718 1 98.44 137 ARG B N 1
ATOM 2320 C CA . ARG B 1 137 ? -4.051 14.023 -0.418 1 98.44 137 ARG B CA 1
ATOM 2321 C C . ARG B 1 137 ? -2.768 14.844 -0.341 1 98.44 137 ARG B C 1
ATOM 2323 O O . ARG B 1 137 ? -2.75 15.922 0.262 1 98.44 137 ARG B O 1
ATOM 2330 N N . ASP B 1 138 ? -1.708 14.281 -0.853 1 98.62 138 ASP B N 1
ATOM 2331 C CA . ASP B 1 138 ? -0.475 15.039 -1.024 1 98.62 138 ASP B CA 1
ATOM 2332 C C . ASP B 1 138 ? -0.596 16.031 -2.186 1 98.62 138 ASP B C 1
ATOM 2334 O O . ASP B 1 138 ? -1.604 16.031 -2.895 1 98.62 138 ASP B O 1
ATOM 2338 N N . PRO B 1 139 ? 0.344 16.938 -2.383 1 98 139 PRO B N 1
ATOM 2339 C CA . PRO B 1 139 ? 0.23 18 -3.381 1 98 139 PRO B CA 1
ATOM 2340 C C . PRO B 1 139 ? 0.119 17.469 -4.809 1 98 139 PRO B C 1
ATOM 2342 O O . PRO B 1 139 ? -0.27 18.203 -5.719 1 98 139 PRO B O 1
ATOM 2345 N N . TRP B 1 140 ? 0.469 16.234 -5.023 1 98.31 140 TRP B N 1
ATOM 2346 C CA . TRP B 1 14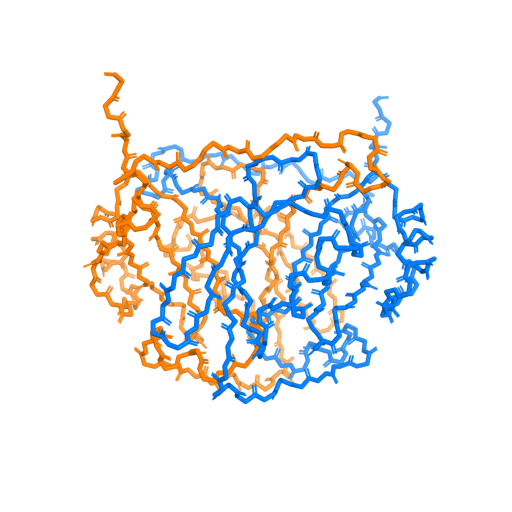0 ? 0.497 15.664 -6.367 1 98.31 140 TRP B CA 1
ATOM 2347 C C . TRP B 1 140 ? -0.768 14.859 -6.641 1 98.31 140 TRP B C 1
ATOM 2349 O O . TRP B 1 140 ? -0.941 14.312 -7.734 1 98.31 140 TRP B O 1
ATOM 2359 N N . GLY B 1 141 ? -1.626 14.695 -5.625 1 98 141 GLY B N 1
ATOM 2360 C CA . GLY B 1 141 ? -2.928 14.094 -5.863 1 98 141 GLY B CA 1
ATOM 2361 C C . GLY B 1 141 ? -3.043 12.68 -5.312 1 98 141 GLY B C 1
ATOM 2362 O O . GLY B 1 141 ? -4.105 12.062 -5.398 1 98 141 GLY B O 1
ATOM 2363 N N . ASN B 1 142 ? -2.004 12.094 -4.801 1 98.56 142 ASN B N 1
ATOM 2364 C CA . ASN B 1 142 ? -2.119 10.797 -4.141 1 98.56 142 ASN B CA 1
ATOM 2365 C C . ASN B 1 142 ? -3.016 10.875 -2.906 1 98.56 142 ASN B C 1
ATOM 2367 O O . ASN B 1 142 ? -2.814 11.734 -2.041 1 98.56 142 ASN B O 1
ATOM 2371 N N . MET B 1 143 ? -3.92 9.953 -2.824 1 98.38 143 MET B N 1
ATOM 2372 C CA . MET B 1 143 ? -4.887 10.023 -1.729 1 98.38 143 MET B CA 1
ATOM 2373 C C . MET B 1 143 ? -4.516 9.039 -0.622 1 98.38 143 MET B C 1
ATOM 2375 O O . MET B 1 143 ? -4.082 7.922 -0.897 1 98.38 143 MET B O 1
ATOM 2379 N N . PHE B 1 144 ? -4.777 9.469 0.534 1 98.56 144 PHE B N 1
ATOM 2380 C CA . PHE B 1 144 ? -4.559 8.688 1.745 1 98.56 144 PHE B CA 1
ATOM 2381 C C . PHE B 1 144 ? -5.805 8.688 2.621 1 98.56 144 PHE B C 1
ATOM 2383 O O . PHE B 1 144 ? -6.395 9.734 2.875 1 98.56 144 PHE B O 1
ATOM 2390 N N . GLU B 1 145 ? -6.168 7.496 3.037 1 98.44 145 GLU B N 1
ATOM 2391 C CA . GLU B 1 145 ? -7.332 7.293 3.895 1 98.44 145 GLU B CA 1
ATOM 2392 C C . GLU B 1 145 ? -6.926 7.227 5.367 1 98.44 145 GLU B C 1
ATOM 2394 O O . GLU B 1 145 ? -5.93 6.594 5.711 1 98.44 145 GLU B O 1
ATOM 2399 N N . LEU B 1 146 ? -7.617 7.941 6.152 1 98.19 146 LEU B N 1
ATOM 2400 C CA . LEU B 1 146 ? -7.562 7.762 7.598 1 98.19 146 LEU B CA 1
ATOM 2401 C C . LEU B 1 146 ? -8.711 6.891 8.086 1 98.19 146 LEU B C 1
ATOM 2403 O O . LEU B 1 146 ? -9.859 7.086 7.68 1 98.19 146 LEU B O 1
ATOM 2407 N N . SER B 1 147 ? -8.375 5.934 8.898 1 97.12 147 SER B N 1
ATOM 2408 C CA . SER B 1 147 ? -9.398 5.035 9.43 1 97.12 147 SER B CA 1
ATOM 2409 C C . SER B 1 147 ? -9.32 4.957 10.953 1 97.12 147 SER B C 1
ATOM 2411 O O . SER B 1 147 ? -8.258 4.688 11.516 1 97.12 147 SER B O 1
ATOM 2413 N N . GLU B 1 148 ? -10.352 5.285 11.555 1 96.88 148 GLU B N 1
ATOM 2414 C CA . GLU B 1 148 ? -10.586 5.066 12.977 1 96.88 148 GLU B CA 1
ATOM 2415 C C . GLU B 1 148 ? -11.562 3.916 13.211 1 96.88 148 GLU B C 1
ATOM 2417 O O . GLU B 1 148 ? -12.734 4.004 12.828 1 96.88 148 GLU B O 1
ATOM 2422 N N . ARG B 1 149 ? -11.062 2.787 13.711 1 88.44 149 ARG B N 1
ATOM 2423 C CA . ARG B 1 149 ? -11.93 1.636 13.938 1 88.44 149 ARG B CA 1
ATOM 2424 C C . ARG B 1 149 ? -12.648 1.747 15.273 1 88.44 149 ARG B C 1
ATOM 2426 O O . ARG B 1 149 ? -12.07 2.203 16.266 1 88.44 149 ARG B O 1
ATOM 2433 N N . ALA B 1 150 ? -13.93 1.475 15.156 1 72.44 150 ALA B N 1
ATOM 2434 C CA . ALA B 1 150 ? -14.742 1.511 16.375 1 72.44 150 ALA B CA 1
ATOM 2435 C C . ALA B 1 150 ? -14.25 0.479 17.391 1 72.44 150 ALA B C 1
ATOM 2437 O O . ALA B 1 150 ? -13.859 -0.628 17.016 1 72.44 150 ALA B O 1
ATOM 2438 N N . VAL B 1 151 ? -13.688 1.008 18.453 1 57.84 151 VAL B N 1
ATOM 2439 C CA . VAL B 1 151 ? -13.352 0.101 19.547 1 57.84 151 VAL B CA 1
ATOM 2440 C C . VAL B 1 151 ? -14.617 -0.567 20.078 1 57.84 151 VAL B C 1
ATOM 2442 O O . VAL B 1 151 ? -15.57 0.113 20.469 1 57.84 151 VAL B O 1
ATOM 2445 N N . LEU B 1 152 ? -14.828 -1.77 19.5 1 46.38 152 LEU B N 1
ATOM 2446 C CA . LEU B 1 152 ? -15.977 -2.43 20.109 1 46.38 152 LEU B CA 1
ATOM 2447 C C . LEU B 1 152 ? -15.828 -2.492 21.625 1 46.38 152 LEU B C 1
ATOM 2449 O O . LEU B 1 152 ? -14.727 -2.701 22.141 1 46.38 152 LEU B O 1
ATOM 2453 N N . PRO B 1 153 ? -16.859 -1.892 22.312 1 37.19 153 PRO B N 1
ATOM 2454 C CA . PRO B 1 153 ? -16.844 -2.121 23.75 1 37.19 153 PRO B CA 1
ATOM 2455 C C . PRO B 1 153 ? -16.438 -3.547 24.125 1 37.19 153 PRO B C 1
ATOM 2457 O O . PRO B 1 153 ? -16.766 -4.492 23.406 1 37.19 153 PRO B O 1
ATOM 2460 N N . ARG B 1 154 ? -15.359 -3.686 24.938 1 30.41 154 ARG B N 1
ATOM 2461 C CA . ARG B 1 154 ? -15.125 -4.965 25.594 1 30.41 154 ARG B CA 1
ATOM 2462 C C . ARG B 1 154 ? -16.344 -5.379 26.422 1 30.41 154 ARG B C 1
ATOM 2464 O O . ARG B 1 154 ? -17 -4.539 27.031 1 30.41 154 ARG B O 1
#

Foldseek 3Di:
DDADDDDDQDCPDPCNVDDDEEAEDEEAADVLVCCCCCVLQVWAWDDWDDDVQWIKTWIGHNPDDRYTYMYTYHHDDDQDDAALALVRQVVDDDDRAAEDEDQDPVVSVVSNVVSPWAWSDDWDADVNRQWIKTWTADPRRHIYMYIHHPPPDD/DDADDDDDQDCPDPCNVDDDEEAEDEEAADVLVCCCCCVLQVWAWDDWDDDVQWIKTWIGHNPDDRYTYMYTYHHDDDQDDAALALVRQVVDDDDRAAEDEDQDPVVSVVSNVVSPWAWSDDWDADPNRQWIKTWTADPRRHIYMYIHHPPPDD

InterPro domains:
  IPR004360 Glyoxalase/fosfomycin resistance/dioxygenase domain [PF00903] (20-146)
  IPR029068 Glyoxalase/Bleomycin resistance protein/Dihydroxybiphenyl dioxygenase [G3DSA:3.10.180.10] (12-150)
  IPR029068 Glyoxalase/Bleomycin resistance protein/Dihydroxybiphenyl dioxygenase [SSF54593] (6-149)
  IPR037523 Vicinal oxygen chelate (VOC), core domain [PS51819] (19-149)
  IPR051785 Methylmalonyl-CoA/ethylmalonyl-CoA epimerase [PTHR43048] (9-149)

Secondary structure (DSSP, 8-state):
-PPPPPPPP-TTSTTTT-EEEEEEEEES-HHHHHIIIIIIT--EEEEEEEETTEEEEEEE-TT--S-EEEEEE-S-PBPPPPPSSHHHHTTB-EEEEEEEE-S-HHHHHHHHHHTTPEEEEEEEEEGGGTEEEEEEE-TTS-EEEEEEE-----/-PPPPPPPP-TTSTTTT-EEEEEEEEES-HHHHHIIIIIIT--EEEEEEEETTEEEEEEE-TT--S-EEEEEE-S-PBPPPPPSSHHHHTTB-EEEEEEEE-S-HHHHHHHHHHTTPEEEEEEEEEGGGTEEEEEEE-TT--EEEEEEE-----